Protein AF-A0A254SSH5-F1 (afdb_monomer)

Sequence (217 aa):
MMNRLPKHLYYADGAENQVETLFVMESPHADELQDNVSFPCVGKTGQNMTAKLCPEETQSLGLLIKAGDNEFVKKYALFETFKFPLGLDITDGLSDNELLWKEMKKLDRLHCTDNRFNHYASLSEFFRQNITVFPNTYQSCFERAIQTFINLKEIVVCGFIAQAILMEVFGIPVPEYNIRRTTLFFNKNLDLCFICHPARVRNWPYVARQSQSILLP

Secondary structure (DSSP, 8-state):
---PPPTTEE--TT-TTT--EEEEE--S-TTTTTTS--STT-SHHHHHHHHHH-TT--S-HHHHHHH---TTGGGEEEEE-THHHHT--TTS--HHHHHHHHHHHHHHH-TTSS-HHHHHHHHHHHHHHH-SSHHHHHHHHHHHHHHH-TT--EEEEESHHHHHHHHHHHT---PPTT-EEEEEETTEEEEEEEE--TTT-S---SGGGSTTSSS--

pLDDT: mean 71.56, std 17.32, range [25.06, 94.88]

Radius of gyration: 16.77 Å; Cα contacts (8 Å, |Δi|>4): 326; chains: 1; bounding box: 37×44×49 Å

Solvent-accessible surface area (backbone atoms only — not comparable to full-atom values): 12346 Å² total; per-residue (Å²): 132,85,80,75,72,54,97,44,60,46,55,16,84,90,22,46,73,48,18,30,37,39,35,31,28,52,32,60,49,77,74,32,62,70,69,81,47,97,54,54,35,55,37,67,41,7,33,46,45,18,46,58,78,41,67,90,44,84,59,18,41,33,53,49,22,71,65,42,78,48,78,74,42,26,29,38,33,41,36,45,44,51,40,52,66,68,72,53,65,92,82,62,96,55,75,68,58,52,52,55,48,51,52,52,49,52,67,71,60,68,78,83,74,96,49,71,67,59,52,40,53,52,52,40,49,49,48,68,74,75,33,93,70,39,56,65,58,47,48,56,42,53,52,48,56,60,66,60,25,75,49,49,43,35,36,39,28,26,25,67,63,27,42,27,52,51,24,68,66,67,70,50,78,92,72,62,73,73,42,73,42,81,41,80,53,95,93,37,78,26,37,38,31,34,36,70,33,50,72,75,51,89,76,72,80,68,77,64,60,61,88,64,68,90,66,83,134

Mean predicted aligned error: 9.89 Å

Nearest PDB structures (foldseek):
  6l6s-assembly1_A  TM=5.891E-01  e=4.163E-02  Mycolicibacterium smegmatis MC2 155
  6ajq-assembly1_A  TM=5.629E-01  e=6.000E-02  Mycolicibacterium smegmatis MC2 155
  6ajs-assembly1_A  TM=5.470E-01  e=1.408E-01  Mycolicibacterium smegmatis MC2 155
  8iit-assembly1_A  TM=5.586E-01  e=1.590E-01  Mycolicibacterium smegmatis MC2 155
  8iiq-assembly1_A  TM=5.710E-01  e=2.588E-01  Mycolicibacterium smegmatis MC2 155

Foldseek 3Di:
DPPDAPPQKFAAPPLQAQAAEEEEDQDDDVVNVVPPDPWTQQPLLQQLVCCQQPVVDRGGLRVVRDVNPDSSRSRYMYGHDNCQLQVDPPPDDDDVSVVLVVVLVVLQPPDDDDDLPVSLVVLLVSSVVPGDRHQPVVLVNVLSSVVSHPNYAEYEYEASNSVSSVCSNVVPDDDDAQDWDQDDDPNDGHTYHYHYRSSPDPDDPRNNPPVPPVDDD

Structure (mmCIF, N/CA/C/O backbone):
data_AF-A0A254SSH5-F1
#
_entry.id   AF-A0A254SSH5-F1
#
loop_
_atom_site.group_PDB
_atom_site.id
_atom_site.type_symbol
_atom_site.label_atom_id
_atom_site.label_alt_id
_atom_site.label_comp_id
_atom_site.label_asym_id
_atom_site.label_entity_id
_atom_site.label_seq_id
_atom_site.pdbx_PDB_ins_code
_atom_site.Cartn_x
_atom_site.Cartn_y
_atom_site.Cartn_z
_atom_site.occupancy
_atom_site.B_iso_or_equiv
_atom_site.auth_seq_id
_atom_site.auth_comp_id
_atom_site.auth_asym_id
_atom_site.auth_atom_id
_atom_site.pdbx_PDB_model_num
ATOM 1 N N . MET A 1 1 ? 9.739 24.745 10.261 1.00 33.31 1 MET A N 1
ATOM 2 C CA . MET A 1 1 ? 9.162 24.299 8.974 1.00 33.31 1 MET A CA 1
ATOM 3 C C . MET A 1 1 ? 8.198 23.169 9.283 1.00 33.31 1 MET A C 1
ATOM 5 O O . MET A 1 1 ? 8.627 22.204 9.895 1.00 33.31 1 MET A O 1
ATOM 9 N N . MET A 1 2 ? 6.907 23.307 8.970 1.00 26.64 2 MET A N 1
ATOM 10 C CA . MET A 1 2 ? 5.962 22.197 9.140 1.00 26.64 2 MET A CA 1
ATOM 11 C C . MET A 1 2 ? 6.302 21.125 8.103 1.00 26.64 2 MET A C 1
ATOM 13 O O . MET A 1 2 ? 6.249 21.398 6.903 1.00 26.64 2 MET A O 1
ATOM 17 N N . ASN A 1 3 ? 6.697 19.940 8.568 1.00 35.25 3 ASN A N 1
ATOM 18 C CA . ASN A 1 3 ? 6.876 18.758 7.734 1.00 35.25 3 ASN A CA 1
ATOM 19 C C . ASN A 1 3 ? 5.531 18.436 7.080 1.00 35.25 3 ASN A C 1
ATOM 21 O O . ASN A 1 3 ? 4.678 17.804 7.695 1.00 35.25 3 ASN A O 1
ATOM 25 N N . ARG A 1 4 ? 5.312 18.905 5.847 1.00 40.16 4 ARG A N 1
ATOM 26 C CA . ARG A 1 4 ? 4.179 18.435 5.050 1.00 40.16 4 ARG A CA 1
ATOM 27 C C . ARG A 1 4 ? 4.356 16.930 4.876 1.00 40.16 4 ARG A C 1
ATOM 29 O O . ARG A 1 4 ? 5.405 16.487 4.400 1.00 40.16 4 ARG A O 1
ATOM 36 N N . LEU A 1 5 ? 3.351 16.176 5.311 1.00 51.16 5 LEU A N 1
ATOM 37 C CA . LEU A 1 5 ? 3.284 14.731 5.135 1.00 51.16 5 LEU A CA 1
ATOM 38 C C . LEU A 1 5 ? 3.482 14.382 3.652 1.00 51.16 5 LEU A C 1
ATOM 40 O O . LEU A 1 5 ? 3.143 15.195 2.780 1.00 51.16 5 LEU A O 1
ATOM 44 N N . PRO A 1 6 ? 4.050 13.206 3.336 1.00 58.72 6 PRO A N 1
ATOM 45 C CA . PRO A 1 6 ? 4.175 12.775 1.952 1.00 58.72 6 PRO A CA 1
ATOM 46 C C . PRO A 1 6 ? 2.796 12.817 1.276 1.00 58.72 6 PRO A C 1
ATOM 48 O O . PRO A 1 6 ? 1.854 12.227 1.793 1.00 58.72 6 PRO A O 1
ATOM 51 N N . LYS A 1 7 ? 2.679 13.455 0.101 1.00 67.88 7 LYS A N 1
ATOM 52 C CA . LYS A 1 7 ? 1.432 13.537 -0.701 1.00 67.88 7 LYS A CA 1
ATOM 53 C C . LYS A 1 7 ? 0.817 12.166 -1.070 1.00 67.88 7 LYS A C 1
ATOM 55 O O . LYS A 1 7 ? -0.249 12.116 -1.673 1.00 67.88 7 LYS A O 1
ATOM 60 N N . HIS A 1 8 ? 1.511 11.075 -0.753 1.00 79.12 8 HIS A N 1
ATOM 61 C CA . HIS A 1 8 ? 1.189 9.691 -1.100 1.00 79.12 8 HIS A CA 1
ATOM 62 C C . HIS A 1 8 ? 0.904 8.826 0.130 1.00 79.12 8 HIS A C 1
ATOM 64 O O . HIS A 1 8 ? 0.783 7.611 0.003 1.00 79.12 8 HIS A O 1
ATOM 70 N N . LEU A 1 9 ? 0.861 9.436 1.316 1.00 87.38 9 LEU A N 1
ATOM 71 C CA . LEU A 1 9 ? 0.562 8.768 2.568 1.00 87.38 9 LEU A CA 1
ATOM 72 C C . LEU A 1 9 ? -0.830 9.180 3.041 1.00 87.38 9 LEU A C 1
ATOM 74 O O . LEU A 1 9 ? -1.112 10.366 3.185 1.00 87.38 9 LEU A O 1
ATOM 78 N N . TYR A 1 10 ? -1.674 8.191 3.303 1.00 88.44 10 TYR A N 1
ATOM 79 C CA . TYR A 1 10 ? -3.075 8.374 3.649 1.00 88.44 10 TYR A CA 1
ATOM 80 C C . TYR A 1 10 ? -3.393 7.594 4.922 1.00 88.44 10 TYR A C 1
ATOM 82 O O . TYR A 1 10 ? -3.152 6.390 4.991 1.00 88.44 10 TYR A O 1
ATOM 90 N N . TYR A 1 11 ? -3.923 8.272 5.931 1.00 91.62 11 TYR A N 1
ATOM 91 C CA . TYR A 1 11 ? -4.330 7.695 7.210 1.00 91.62 11 TYR A CA 1
ATOM 92 C C . TYR A 1 11 ? -5.373 8.617 7.858 1.00 91.62 11 TYR A C 1
ATOM 94 O O . TYR A 1 11 ? -5.555 9.746 7.403 1.00 91.62 11 TYR A O 1
ATOM 102 N N . ALA A 1 12 ? -6.087 8.124 8.869 1.00 91.12 12 ALA A N 1
ATOM 103 C CA . ALA A 1 12 ? -7.087 8.917 9.579 1.00 91.12 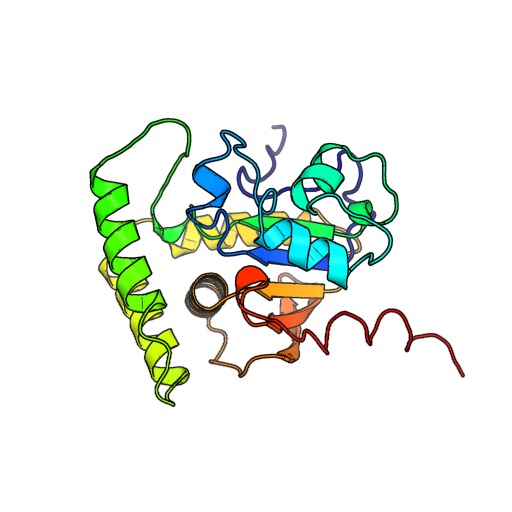12 ALA A CA 1
ATOM 104 C C . ALA A 1 12 ? -6.420 10.052 10.379 1.00 91.12 12 ALA A C 1
ATOM 106 O O . ALA A 1 12 ? -5.412 9.820 11.049 1.00 91.12 12 ALA A O 1
ATOM 107 N N . ASP A 1 13 ? -6.982 11.262 10.342 1.00 85.50 13 ASP A N 1
ATOM 108 C CA . ASP A 1 13 ? -6.417 12.422 11.044 1.00 85.50 13 ASP A CA 1
ATOM 109 C C . ASP A 1 13 ? -6.224 12.136 12.548 1.00 85.50 13 ASP A C 1
ATOM 111 O O . ASP A 1 13 ? -7.125 11.652 13.236 1.00 85.50 13 ASP A O 1
ATOM 115 N N . GLY A 1 14 ? -5.023 12.422 13.068 1.00 86.12 14 GLY A N 1
ATOM 116 C CA . GLY A 1 14 ? -4.660 12.176 14.470 1.00 86.12 14 GLY A CA 1
ATOM 117 C C . GLY A 1 14 ? -4.371 10.709 14.827 1.00 86.12 14 GLY A C 1
ATOM 118 O O . GLY A 1 14 ? -4.210 10.379 16.007 1.00 86.12 14 GLY A O 1
ATOM 119 N N . ALA A 1 15 ? -4.321 9.807 13.841 1.00 90.75 15 ALA A N 1
ATOM 120 C CA . ALA A 1 15 ? -4.059 8.386 14.060 1.00 90.75 15 ALA A CA 1
ATOM 121 C C . ALA A 1 15 ? -2.566 8.006 14.029 1.00 90.75 15 ALA A C 1
ATOM 123 O O . ALA A 1 15 ? -2.252 6.820 14.074 1.00 90.75 15 ALA A O 1
ATOM 124 N N . GLU A 1 16 ? -1.619 8.954 14.001 1.00 92.75 16 GLU A N 1
ATOM 125 C CA . GLU A 1 16 ? -0.176 8.669 13.862 1.00 92.75 16 GLU A CA 1
ATOM 126 C C . GLU A 1 16 ? 0.343 7.666 14.907 1.00 92.75 16 GLU A C 1
ATOM 128 O O . GLU A 1 16 ? 1.186 6.813 14.623 1.00 92.75 16 GLU A O 1
ATOM 133 N N . ASN A 1 17 ? -0.196 7.750 16.123 1.00 92.25 17 ASN A N 1
ATOM 134 C CA . ASN A 1 17 ? 0.167 6.884 17.244 1.00 92.25 17 ASN A CA 1
ATOM 135 C C . ASN A 1 17 ? -0.656 5.589 17.303 1.00 92.25 17 ASN A C 1
ATOM 137 O O . ASN A 1 17 ? -0.456 4.784 18.204 1.00 92.25 17 ASN A O 1
ATOM 141 N N . GLN A 1 18 ? -1.604 5.389 16.396 1.00 94.31 18 GLN A N 1
ATOM 142 C CA . GLN A 1 18 ? -2.511 4.238 16.381 1.00 94.31 18 GLN A CA 1
ATOM 143 C C . GLN A 1 18 ? -2.233 3.304 15.209 1.00 94.31 18 GLN A C 1
ATOM 145 O O . GLN A 1 18 ? -2.546 2.122 15.301 1.00 94.31 18 GLN A O 1
ATOM 150 N N . VAL A 1 19 ? -1.621 3.814 14.137 1.00 94.69 19 VAL A N 1
ATOM 151 C CA . VAL A 1 19 ? -1.263 3.019 12.963 1.00 94.69 19 VAL A CA 1
ATOM 152 C C . VAL A 1 19 ? -0.275 1.915 13.346 1.00 94.69 19 VAL A C 1
ATOM 154 O O . VAL A 1 19 ? 0.834 2.182 13.812 1.00 94.69 19 VAL A O 1
ATOM 157 N N . GLU A 1 20 ? -0.683 0.671 13.098 1.00 94.88 20 GLU A N 1
ATOM 158 C CA . GLU A 1 20 ? 0.104 -0.545 13.329 1.00 94.88 20 GLU A CA 1
ATOM 159 C C . GLU A 1 20 ? 0.552 -1.196 12.017 1.00 94.88 20 GLU A C 1
ATOM 161 O O . GLU A 1 20 ? 1.608 -1.833 11.977 1.00 94.88 20 GLU A O 1
ATOM 166 N N . THR A 1 21 ? -0.210 -1.000 10.937 1.00 93.69 21 THR A N 1
ATOM 167 C CA . THR A 1 21 ? 0.056 -1.607 9.630 1.00 93.69 21 THR A CA 1
ATOM 168 C C . THR A 1 21 ? 0.049 -0.552 8.527 1.00 93.69 21 THR A C 1
ATOM 170 O O . THR A 1 21 ? -0.908 0.210 8.370 1.00 93.69 21 THR A O 1
ATOM 173 N N . LEU A 1 22 ? 1.104 -0.544 7.711 1.00 93.69 22 LEU A N 1
ATOM 174 C CA . LEU A 1 22 ? 1.208 0.273 6.507 1.00 93.69 22 LEU A CA 1
ATOM 175 C C . LEU A 1 22 ? 1.016 -0.593 5.259 1.00 93.69 22 LEU A C 1
ATOM 177 O O . LEU A 1 22 ? 1.851 -1.443 4.954 1.00 93.69 22 LEU A O 1
ATOM 181 N N . PHE A 1 23 ? -0.042 -0.340 4.493 1.00 91.50 23 PHE A N 1
ATOM 182 C CA . PHE A 1 23 ? -0.232 -0.956 3.183 1.00 91.50 23 PHE A CA 1
ATOM 183 C C . PHE A 1 23 ? 0.475 -0.147 2.100 1.00 91.50 23 PHE A C 1
ATOM 185 O O . PHE A 1 23 ? 0.167 1.021 1.886 1.00 91.50 23 PHE A O 1
ATOM 192 N N . VAL A 1 24 ? 1.386 -0.781 1.375 1.00 90.75 24 VAL A N 1
ATOM 193 C CA . VAL A 1 24 ? 2.099 -0.210 0.231 1.00 90.75 24 VAL A CA 1
ATOM 194 C C . VAL A 1 24 ? 1.396 -0.681 -1.035 1.00 90.75 24 VAL A C 1
ATOM 196 O O . VAL A 1 24 ? 1.412 -1.869 -1.350 1.00 90.75 24 VAL A O 1
ATOM 199 N N . MET A 1 25 ? 0.739 0.236 -1.737 1.00 84.81 25 MET A N 1
ATOM 200 C CA . MET A 1 25 ? -0.262 -0.085 -2.754 1.00 84.81 25 MET A CA 1
ATOM 201 C C . MET A 1 25 ? 0.118 0.466 -4.128 1.00 84.81 25 MET A C 1
ATOM 203 O O . MET A 1 25 ? 0.385 1.660 -4.269 1.00 84.81 25 MET A O 1
ATOM 207 N N . GLU A 1 26 ? -0.012 -0.362 -5.166 1.00 75.75 26 GLU A N 1
ATOM 208 C CA . GLU A 1 26 ? -0.101 0.082 -6.568 1.00 75.75 26 GLU A CA 1
ATOM 209 C C . GLU A 1 26 ? -1.501 0.677 -6.869 1.00 75.75 26 GLU A C 1
ATOM 211 O O . GLU A 1 26 ? -2.270 0.177 -7.681 1.00 75.75 26 GLU A O 1
ATOM 216 N N . SER A 1 27 ? -1.876 1.739 -6.154 1.00 63.00 27 SER A N 1
ATOM 217 C CA . SER A 1 27 ? -3.186 2.410 -6.245 1.00 63.00 27 SER A CA 1
ATOM 218 C C . SER A 1 27 ? -3.016 3.841 -6.759 1.00 63.00 27 SER A C 1
ATOM 220 O O . SER A 1 27 ? -1.963 4.397 -6.494 1.00 63.00 27 SER A O 1
ATOM 222 N N . PRO A 1 28 ? -4.019 4.471 -7.398 1.00 55.25 28 PRO A N 1
ATOM 223 C CA . PRO A 1 28 ? -5.305 3.907 -7.802 1.00 55.25 28 PRO A CA 1
ATOM 224 C C . PRO A 1 28 ? -5.167 2.927 -8.967 1.00 55.25 28 PRO A C 1
ATOM 226 O O . PRO A 1 28 ? -4.461 3.166 -9.948 1.00 55.25 28 PRO A O 1
ATOM 229 N N . HIS A 1 29 ? -5.911 1.822 -8.885 1.00 57.69 29 HIS A N 1
ATOM 230 C CA . HIS A 1 29 ? -6.198 1.031 -10.081 1.00 57.69 29 HIS A CA 1
ATOM 231 C C . HIS A 1 29 ? -6.915 1.951 -11.085 1.00 57.69 29 HIS A C 1
ATOM 233 O O . HIS A 1 29 ? -7.680 2.814 -10.667 1.00 57.69 29 HIS A O 1
ATOM 239 N N . ALA A 1 30 ? -6.714 1.801 -12.401 1.00 52.06 30 ALA A N 1
ATOM 240 C CA . ALA A 1 30 ? -7.316 2.752 -13.361 1.00 52.06 30 ALA A CA 1
ATOM 241 C C . ALA A 1 30 ? -8.846 2.872 -13.264 1.00 52.06 30 ALA A C 1
ATOM 243 O O . ALA A 1 30 ? -9.394 3.881 -13.687 1.00 52.06 30 ALA A O 1
ATOM 244 N N . ASP A 1 31 ? -9.516 1.862 -12.716 1.00 51.81 31 ASP A N 1
ATOM 245 C CA . ASP A 1 31 ? -10.962 1.898 -12.493 1.00 51.81 31 ASP A CA 1
ATOM 246 C C . ASP A 1 31 ? -11.317 2.817 -11.305 1.00 51.81 31 ASP A C 1
ATOM 248 O O . ASP A 1 31 ? -12.354 3.457 -11.317 1.00 51.81 31 ASP A O 1
ATOM 252 N N . GLU A 1 32 ? -10.423 2.966 -10.320 1.00 51.62 32 GLU A N 1
ATOM 253 C CA . GLU A 1 32 ? -10.573 3.892 -9.183 1.00 51.62 32 GLU A CA 1
ATOM 254 C C . GLU A 1 32 ? -10.283 5.349 -9.575 1.00 51.62 32 GLU A C 1
ATOM 256 O O . GLU A 1 32 ? -10.706 6.272 -8.888 1.00 51.62 32 GLU A O 1
ATOM 261 N N . LEU A 1 33 ? -9.603 5.566 -10.707 1.00 51.97 33 LEU A N 1
ATOM 262 C CA . LEU A 1 33 ? -9.436 6.894 -11.307 1.00 51.97 33 LEU A CA 1
ATOM 263 C C . LEU A 1 33 ? -10.718 7.399 -11.987 1.00 51.97 33 LEU A C 1
ATOM 265 O O . LEU A 1 33 ? -10.841 8.599 -12.216 1.00 51.97 33 LEU A O 1
ATOM 269 N N . GLN A 1 34 ? -11.657 6.507 -12.325 1.00 50.22 34 GLN A N 1
ATOM 270 C CA . GLN A 1 34 ? -12.904 6.878 -13.005 1.00 50.22 34 GLN A CA 1
ATOM 271 C C . GLN A 1 34 ? -13.937 7.493 -12.050 1.00 50.22 34 GLN A C 1
ATOM 273 O O . GLN A 1 34 ? -14.809 8.233 -12.499 1.00 50.22 34 GLN A O 1
ATOM 278 N N . ASP A 1 35 ? -13.813 7.254 -10.742 1.00 48.88 35 ASP A N 1
ATOM 279 C CA . ASP A 1 35 ? -14.825 7.633 -9.749 1.00 48.88 35 ASP A CA 1
ATOM 280 C C . ASP A 1 35 ? -14.724 9.091 -9.247 1.00 48.88 35 ASP A C 1
ATOM 282 O O . ASP A 1 35 ? -15.378 9.449 -8.274 1.00 48.88 35 ASP A O 1
ATOM 286 N N . ASN A 1 36 ? -13.946 9.982 -9.881 1.00 47.22 36 ASN A N 1
ATOM 287 C CA . ASN A 1 36 ? -13.714 11.372 -9.423 1.00 47.22 36 ASN A CA 1
ATOM 288 C C . ASN A 1 36 ? -13.166 11.502 -7.982 1.00 47.22 36 ASN A C 1
ATOM 290 O O . ASN A 1 36 ? -13.103 12.604 -7.429 1.00 47.22 36 ASN A O 1
ATOM 294 N N . VAL A 1 37 ? -12.733 10.405 -7.356 1.00 50.75 37 VAL A N 1
ATOM 295 C CA . VAL A 1 37 ? -12.182 10.413 -6.001 1.00 50.75 37 VAL A CA 1
ATOM 296 C C . VAL A 1 37 ? -10.662 10.267 -6.075 1.00 50.75 37 VAL A C 1
ATOM 298 O O . VAL A 1 37 ? -10.131 9.198 -6.344 1.00 50.75 37 VAL A O 1
ATOM 301 N N . SER A 1 38 ? -9.944 11.359 -5.792 1.00 63.41 38 SER A N 1
ATOM 302 C CA . SER A 1 38 ? -8.469 11.415 -5.734 1.00 63.41 38 SER A CA 1
ATOM 303 C C . SER A 1 38 ? -7.903 10.789 -4.442 1.00 63.41 38 SER A C 1
ATOM 305 O O . SER A 1 38 ? -7.054 11.368 -3.763 1.00 63.41 38 SER A O 1
ATOM 307 N N . PHE A 1 39 ? -8.426 9.629 -4.035 1.00 71.81 39 PHE A N 1
ATOM 308 C CA . PHE A 1 39 ? -8.023 8.929 -2.813 1.00 71.81 39 PHE A CA 1
ATOM 309 C C . PHE A 1 39 ? -7.858 7.429 -3.108 1.00 71.81 39 PHE A C 1
ATOM 311 O O . PHE A 1 39 ? -8.741 6.849 -3.740 1.00 71.81 39 PHE A O 1
ATOM 318 N N . PRO A 1 40 ? -6.751 6.783 -2.700 1.00 75.56 40 PRO A N 1
ATOM 319 C CA . PRO A 1 40 ? -6.506 5.377 -3.011 1.00 75.56 40 PRO A CA 1
ATOM 320 C C . PRO A 1 40 ? -7.498 4.444 -2.308 1.00 75.56 40 PRO A C 1
ATOM 322 O O . PRO A 1 40 ? -8.018 4.764 -1.239 1.00 75.56 40 PRO A O 1
ATOM 325 N N . CYS A 1 41 ? -7.718 3.254 -2.876 1.00 79.88 41 CYS A N 1
ATOM 326 C CA . CYS A 1 41 ? -8.555 2.215 -2.269 1.00 79.88 41 CYS A CA 1
ATOM 327 C C . CYS A 1 41 ? -10.002 2.667 -1.986 1.00 79.88 41 CYS A C 1
ATOM 329 O O . CYS A 1 41 ? -10.574 2.304 -0.957 1.00 79.88 41 CYS A O 1
ATOM 331 N N . VAL A 1 42 ? -10.605 3.454 -2.877 1.00 80.75 42 VAL A N 1
ATOM 332 C CA . VAL A 1 42 ? -12.029 3.853 -2.790 1.00 80.75 42 VAL A CA 1
ATOM 333 C C . VAL A 1 42 ? -12.951 3.014 -3.674 1.00 80.75 42 VAL A C 1
ATOM 335 O O . VAL A 1 42 ? -14.150 2.945 -3.428 1.00 80.75 42 VAL A O 1
ATOM 338 N N . GLY A 1 43 ? -12.393 2.316 -4.665 1.00 79.56 43 GLY A N 1
ATOM 339 C CA . GLY A 1 43 ? -13.140 1.391 -5.513 1.00 79.56 43 GLY A CA 1
ATOM 340 C C . GLY A 1 43 ? -13.005 -0.065 -5.063 1.00 79.56 43 GLY A C 1
ATOM 341 O O . GLY A 1 43 ? -12.924 -0.390 -3.873 1.00 79.56 43 GLY A O 1
ATOM 342 N N . LYS A 1 44 ? -12.963 -0.974 -6.041 1.00 79.50 44 LYS A N 1
ATOM 343 C CA . LYS A 1 44 ? -12.958 -2.429 -5.818 1.00 79.50 44 LYS A CA 1
ATOM 344 C C . LYS A 1 44 ? -11.791 -2.916 -4.953 1.00 79.50 44 LYS A C 1
ATOM 346 O O . LYS A 1 44 ? -11.955 -3.880 -4.205 1.00 79.50 44 LYS A O 1
ATOM 351 N N . THR A 1 45 ? -10.618 -2.282 -5.037 1.00 81.44 45 THR A N 1
ATOM 352 C CA . THR A 1 45 ? -9.466 -2.643 -4.191 1.00 81.44 45 THR A CA 1
ATOM 353 C C . THR A 1 45 ? -9.809 -2.403 -2.730 1.00 81.44 45 THR A C 1
ATOM 355 O O . THR A 1 45 ? -9.674 -3.310 -1.912 1.00 81.44 45 THR A O 1
ATOM 358 N N . GLY A 1 46 ? -10.340 -1.217 -2.431 1.00 84.38 46 GLY A N 1
ATOM 359 C CA . GLY A 1 46 ? -10.762 -0.820 -1.096 1.00 84.38 46 GLY A CA 1
ATOM 360 C C . GLY A 1 46 ? -11.878 -1.666 -0.520 1.00 84.38 46 GLY A C 1
ATOM 361 O O . GLY A 1 46 ? -11.779 -2.077 0.628 1.00 84.38 46 GLY A O 1
ATOM 362 N N . GLN A 1 47 ? -12.913 -1.961 -1.308 1.00 84.62 47 GLN A N 1
ATOM 363 C CA . GLN A 1 47 ? -14.012 -2.841 -0.887 1.00 84.62 47 GLN A CA 1
ATOM 364 C C . GLN A 1 47 ? -13.500 -4.234 -0.517 1.00 84.62 47 GLN A C 1
ATOM 366 O O . GLN A 1 47 ? -13.843 -4.773 0.531 1.00 84.62 47 GLN A O 1
ATOM 371 N N . ASN A 1 48 ? -12.626 -4.803 -1.353 1.00 82.31 48 ASN A N 1
ATOM 372 C CA . ASN A 1 48 ? -12.035 -6.107 -1.078 1.00 82.31 48 ASN A CA 1
ATOM 373 C C . ASN A 1 48 ? -11.132 -6.080 0.155 1.00 82.31 48 ASN A C 1
ATOM 375 O O . ASN A 1 48 ? -11.094 -7.072 0.875 1.00 82.31 48 ASN A O 1
ATOM 379 N N . MET A 1 49 ? -10.381 -4.996 0.378 1.00 85.00 49 MET A N 1
ATOM 380 C CA . MET A 1 49 ? -9.577 -4.840 1.591 1.00 85.00 49 MET A CA 1
ATOM 381 C C . MET A 1 49 ? -10.472 -4.756 2.826 1.00 85.00 49 MET A C 1
ATOM 383 O O . MET A 1 49 ? -10.263 -5.544 3.745 1.00 85.00 49 MET A O 1
ATOM 387 N N . THR A 1 50 ? -11.492 -3.889 2.830 1.00 86.00 50 THR A N 1
ATOM 388 C CA . THR A 1 50 ? -12.428 -3.770 3.958 1.00 86.00 50 THR A CA 1
ATOM 389 C C . THR A 1 50 ? -13.092 -5.096 4.268 1.00 86.00 50 THR A C 1
ATOM 391 O O . THR A 1 50 ? -12.955 -5.569 5.385 1.00 86.00 50 THR A O 1
ATOM 394 N N . ALA A 1 51 ? -13.703 -5.760 3.282 1.00 83.25 51 ALA A N 1
ATOM 395 C CA . ALA A 1 51 ? -14.425 -7.016 3.499 1.00 83.25 51 ALA A CA 1
ATOM 396 C C . ALA A 1 51 ? -13.558 -8.126 4.127 1.00 83.25 51 ALA A C 1
ATOM 398 O O . ALA A 1 51 ? -14.079 -9.094 4.676 1.00 83.25 51 ALA A O 1
ATOM 399 N N . LYS A 1 52 ? -12.230 -8.015 4.017 1.00 76.75 52 LYS A N 1
ATOM 400 C CA . LYS A 1 52 ? -11.263 -8.973 4.571 1.00 76.75 52 LYS A CA 1
ATOM 401 C C . LYS A 1 52 ? -10.700 -8.543 5.921 1.00 76.75 52 LYS A C 1
ATOM 403 O O . LYS A 1 52 ? -10.336 -9.400 6.717 1.00 76.75 52 LYS A O 1
ATOM 408 N N . LEU A 1 53 ? -10.583 -7.240 6.141 1.00 79.50 53 LEU A N 1
ATOM 409 C CA . LEU A 1 53 ? -10.043 -6.634 7.353 1.00 79.50 53 LEU A CA 1
ATOM 410 C C . LEU A 1 53 ? -11.122 -6.481 8.436 1.00 79.50 53 LEU A C 1
ATOM 412 O O . LEU A 1 53 ? -10.866 -6.766 9.601 1.00 79.50 53 LEU A O 1
ATOM 416 N N . CYS A 1 54 ? -12.319 -6.078 8.026 1.00 82.69 54 CYS A N 1
ATOM 417 C CA . CYS A 1 54 ? -13.478 -5.749 8.846 1.00 82.69 54 CYS A CA 1
ATOM 418 C C . CYS A 1 54 ? -14.742 -6.197 8.085 1.00 82.69 54 CYS A C 1
ATOM 420 O O . CYS A 1 54 ? -15.358 -5.396 7.381 1.00 82.69 54 CYS A O 1
ATOM 422 N N . PRO A 1 55 ? -15.078 -7.503 8.116 1.00 79.56 55 PRO A N 1
ATOM 423 C CA . PRO A 1 55 ? -16.175 -8.080 7.329 1.00 79.56 55 PRO A CA 1
ATOM 424 C C . PRO A 1 55 ? -17.555 -7.456 7.582 1.00 79.56 55 PRO A C 1
ATOM 426 O O . PRO A 1 55 ? -18.453 -7.587 6.753 1.00 79.56 55 PRO A O 1
ATOM 429 N N . GLU A 1 56 ? -17.729 -6.811 8.731 1.00 82.75 56 GLU A N 1
ATOM 430 C CA . GLU A 1 56 ? -18.918 -6.065 9.131 1.00 82.75 56 GLU A CA 1
ATOM 431 C C . GLU A 1 56 ? -19.074 -4.714 8.411 1.00 82.75 56 GLU A C 1
ATOM 433 O O . GLU A 1 56 ? -20.180 -4.175 8.368 1.00 82.75 56 GLU A O 1
ATOM 438 N N . GLU A 1 57 ? -18.006 -4.185 7.809 1.00 87.50 57 GLU A N 1
ATOM 439 C CA . GLU A 1 57 ? -18.010 -2.910 7.095 1.00 87.50 57 GLU A CA 1
ATOM 440 C C . GLU A 1 57 ? -18.196 -3.100 5.586 1.00 87.50 57 GLU A C 1
ATOM 442 O O . GLU A 1 57 ? -17.496 -3.867 4.920 1.00 87.50 57 GLU A O 1
ATOM 447 N N . THR A 1 58 ? -19.127 -2.341 5.008 1.00 86.06 58 THR A N 1
ATOM 448 C CA . THR A 1 58 ? -19.434 -2.408 3.569 1.00 86.06 58 THR A CA 1
ATOM 449 C C . THR A 1 58 ? -18.747 -1.314 2.756 1.00 86.06 58 THR A C 1
ATOM 451 O O . THR A 1 58 ? -18.727 -1.372 1.525 1.00 86.06 58 THR A O 1
ATOM 454 N N . GLN A 1 59 ? -18.218 -0.282 3.416 1.00 89.69 59 GLN A N 1
ATOM 455 C CA . GLN A 1 59 ? -17.550 0.835 2.752 1.00 89.69 59 GLN A CA 1
ATOM 456 C C . GLN A 1 59 ? -16.118 0.469 2.348 1.00 89.69 59 GLN A C 1
ATOM 458 O O . GLN A 1 59 ? -15.432 -0.295 3.017 1.00 89.69 59 GLN A O 1
ATOM 463 N N . SER A 1 60 ? -15.619 1.036 1.251 1.00 88.31 60 SER A N 1
ATOM 464 C CA . SER A 1 60 ? -14.221 0.847 0.847 1.00 88.31 60 SER A CA 1
ATOM 465 C C . SER A 1 60 ? -13.248 1.430 1.880 1.00 88.31 60 SER A C 1
ATOM 467 O O . SER A 1 60 ? -13.506 2.514 2.408 1.00 88.31 60 SER A O 1
ATOM 469 N N . LEU A 1 61 ? -12.100 0.780 2.089 1.00 88.19 61 LEU A N 1
ATOM 470 C CA . LEU A 1 61 ? -11.126 1.161 3.117 1.00 88.19 61 LEU A CA 1
ATOM 471 C C . LEU A 1 61 ? -10.677 2.624 3.004 1.00 88.19 61 LEU A C 1
ATOM 473 O O . LEU A 1 61 ? -10.579 3.310 4.015 1.00 88.19 61 LEU A O 1
ATOM 477 N N . GLY A 1 62 ? -10.457 3.128 1.786 1.00 86.81 62 GLY A N 1
ATOM 478 C CA . GLY A 1 62 ? -10.063 4.518 1.562 1.00 86.81 62 GLY A CA 1
ATOM 479 C C . GLY A 1 62 ? -11.117 5.527 2.029 1.00 86.81 62 GLY A C 1
ATOM 480 O O . GLY A 1 62 ? -10.770 6.551 2.612 1.00 86.81 62 GLY A O 1
ATOM 481 N N . LEU A 1 63 ? -12.407 5.222 1.846 1.00 87.44 63 LEU A N 1
ATOM 482 C CA . LEU A 1 63 ? -13.498 6.069 2.345 1.00 87.44 63 LEU A CA 1
ATOM 483 C C . LEU A 1 63 ? -13.569 6.058 3.872 1.00 87.44 63 LEU A C 1
ATOM 485 O O . LEU A 1 63 ? -13.729 7.118 4.471 1.00 87.44 63 LEU A O 1
ATOM 489 N N . LEU A 1 64 ? -13.394 4.890 4.493 1.00 88.94 64 LEU A N 1
ATOM 490 C CA . LEU A 1 64 ? -13.373 4.776 5.950 1.00 88.94 64 LEU A CA 1
ATOM 491 C C . LEU A 1 64 ? -12.188 5.546 6.554 1.00 88.94 64 LEU A C 1
ATOM 493 O O . LEU A 1 64 ? -12.372 6.307 7.500 1.00 88.94 64 LEU A O 1
ATOM 497 N N . ILE A 1 65 ? -10.986 5.403 5.979 1.00 89.88 65 ILE A N 1
ATOM 498 C CA . ILE A 1 65 ? -9.788 6.149 6.400 1.00 89.88 65 ILE A CA 1
ATOM 499 C C . ILE A 1 65 ? -10.021 7.656 6.279 1.00 89.88 65 ILE A C 1
ATOM 501 O O . ILE A 1 65 ? -9.698 8.400 7.200 1.00 89.88 65 ILE A O 1
ATOM 505 N N . LYS A 1 66 ? -10.604 8.102 5.161 1.00 87.81 66 LYS A N 1
ATOM 506 C CA . LYS A 1 66 ? -10.924 9.514 4.935 1.00 87.81 66 LYS A CA 1
ATOM 507 C C . LYS A 1 66 ? -11.948 10.050 5.938 1.00 87.81 66 LYS A C 1
ATOM 509 O O . LYS A 1 66 ? -11.858 11.214 6.309 1.00 87.81 66 LYS A O 1
ATOM 514 N N . ALA A 1 67 ? -12.926 9.236 6.335 1.00 87.75 67 ALA A N 1
ATOM 515 C CA . ALA A 1 67 ? -13.909 9.622 7.341 1.00 87.75 67 ALA A CA 1
ATOM 516 C C . ALA A 1 67 ? -13.276 9.750 8.735 1.00 87.75 67 ALA A C 1
ATOM 518 O O . ALA A 1 67 ? -13.630 10.653 9.478 1.00 87.75 67 ALA A O 1
ATOM 519 N N . GLY A 1 68 ? -12.330 8.874 9.085 1.00 84.12 68 GLY A N 1
ATOM 520 C CA . GLY A 1 68 ? -11.521 8.980 10.306 1.00 84.12 68 GLY A CA 1
ATOM 521 C C . GLY A 1 68 ? -12.228 8.615 11.619 1.00 84.12 68 GLY A C 1
ATOM 522 O O . GLY A 1 68 ? -11.564 8.469 12.644 1.00 84.12 68 GLY A O 1
ATOM 523 N N . ASP A 1 69 ? -13.543 8.396 11.597 1.00 83.81 69 ASP A N 1
ATOM 524 C CA . ASP A 1 69 ? -14.344 8.140 12.803 1.00 83.81 69 ASP A CA 1
ATOM 525 C C . ASP A 1 69 ? -14.285 6.685 13.300 1.00 83.81 69 ASP A C 1
ATOM 527 O O . ASP A 1 69 ? -14.650 6.398 14.439 1.00 83.81 69 ASP A O 1
ATOM 531 N N . ASN A 1 70 ? -13.823 5.747 12.470 1.00 83.62 70 ASN A N 1
ATOM 532 C CA . ASN A 1 70 ? -13.810 4.327 12.811 1.00 83.62 70 ASN A CA 1
ATOM 533 C C . ASN A 1 70 ? -12.471 3.922 13.481 1.00 83.62 70 ASN A C 1
ATOM 535 O O . ASN A 1 70 ? -11.403 3.974 12.873 1.00 83.62 70 ASN A O 1
ATOM 539 N N . GLU A 1 71 ? -12.526 3.481 14.744 1.00 86.06 71 GLU A N 1
ATOM 540 C CA . GLU A 1 71 ? -11.352 3.048 15.530 1.00 86.06 71 GLU A CA 1
ATOM 541 C C . GLU A 1 71 ? -10.573 1.895 14.882 1.00 86.06 71 GLU A C 1
ATOM 543 O O . GLU A 1 71 ? -9.356 1.792 15.032 1.00 86.06 71 GLU A O 1
ATOM 548 N N . PHE A 1 72 ? -11.253 1.032 14.124 1.00 86.88 72 PHE A N 1
ATOM 549 C CA . PHE A 1 72 ? -10.603 -0.029 13.369 1.00 86.88 72 PHE A CA 1
ATOM 550 C C . PHE A 1 72 ? -9.665 0.549 12.306 1.00 86.88 72 PHE A C 1
ATOM 552 O O . PHE A 1 72 ? -8.506 0.140 12.215 1.00 86.88 72 PHE A O 1
ATOM 559 N N . VAL A 1 73 ? -10.127 1.532 11.524 1.00 86.75 73 VAL A N 1
ATOM 560 C CA . VAL A 1 73 ? -9.335 2.049 10.398 1.00 86.75 73 VAL A CA 1
ATOM 561 C C . VAL A 1 73 ? -8.161 2.922 10.819 1.00 86.75 73 VAL A C 1
ATOM 563 O O . VAL A 1 73 ? -7.194 3.025 10.068 1.00 86.75 73 VAL A O 1
ATOM 566 N N . LYS A 1 74 ? -8.180 3.462 12.044 1.00 91.25 74 LYS A N 1
ATOM 567 C CA . LYS A 1 74 ? -7.051 4.201 12.638 1.00 91.25 74 LYS A CA 1
ATOM 568 C C . LYS A 1 74 ? -5.786 3.353 12.798 1.00 91.25 74 LYS A C 1
ATOM 570 O O . LYS A 1 74 ? -4.696 3.904 12.917 1.00 91.25 74 LYS A O 1
ATOM 575 N N . LYS A 1 75 ? -5.906 2.022 12.752 1.00 93.19 75 LYS A N 1
ATOM 576 C CA . LYS A 1 75 ? -4.765 1.095 12.788 1.00 93.19 75 LYS A CA 1
ATOM 577 C C . LYS A 1 75 ? -4.042 0.951 11.451 1.00 93.19 75 LYS A C 1
ATOM 579 O O . LYS A 1 75 ? -2.968 0.347 11.413 1.00 93.19 75 LYS A O 1
ATOM 584 N N . TYR A 1 76 ? -4.596 1.494 10.368 1.00 92.50 76 TYR A N 1
ATOM 585 C CA . TYR A 1 76 ? -4.086 1.289 9.018 1.00 92.50 76 TYR A CA 1
ATOM 586 C C . TYR A 1 76 ? -3.713 2.607 8.346 1.00 92.50 76 TYR A C 1
ATOM 588 O O . TYR A 1 76 ? -4.415 3.611 8.451 1.00 92.50 76 TYR A O 1
ATOM 596 N N . ALA A 1 77 ? -2.624 2.567 7.585 1.00 92.56 77 ALA A N 1
ATOM 597 C CA . ALA A 1 77 ? -2.246 3.617 6.651 1.00 92.56 77 ALA A CA 1
ATOM 598 C C . ALA A 1 77 ? -2.056 3.034 5.246 1.00 92.56 77 ALA A C 1
ATOM 600 O O . ALA A 1 77 ? -1.718 1.859 5.088 1.00 92.56 77 ALA A O 1
ATOM 601 N N . LEU A 1 78 ? -2.252 3.861 4.223 1.00 90.56 78 LEU A N 1
ATOM 602 C CA . LEU A 1 78 ? -2.002 3.532 2.823 1.00 90.56 78 LEU A CA 1
ATOM 603 C C . LEU A 1 78 ? -0.854 4.400 2.304 1.00 90.56 78 LEU A C 1
ATOM 605 O O . LEU A 1 78 ? -0.899 5.623 2.410 1.00 90.56 78 LEU A O 1
ATOM 609 N N . PHE A 1 79 ? 0.152 3.774 1.706 1.00 89.94 79 PHE A N 1
ATOM 610 C CA . PHE A 1 79 ? 1.214 4.435 0.962 1.00 89.94 79 PHE A CA 1
ATOM 611 C C . PHE A 1 79 ? 1.102 4.068 -0.516 1.00 89.94 79 PHE A C 1
ATOM 613 O O . PHE A 1 79 ? 1.268 2.913 -0.907 1.00 89.94 79 PHE A O 1
ATOM 620 N N . GLU A 1 80 ? 0.786 5.058 -1.338 1.00 83.62 80 GLU A N 1
ATOM 621 C CA . GLU A 1 80 ? 0.567 4.907 -2.771 1.00 83.62 80 GLU A CA 1
ATOM 622 C C . GLU A 1 80 ? 1.895 4.925 -3.536 1.00 83.62 80 GLU A C 1
ATOM 624 O O . GLU A 1 80 ? 2.606 5.928 -3.543 1.00 83.62 80 GLU A O 1
ATOM 629 N N . THR A 1 81 ? 2.214 3.837 -4.238 1.00 79.88 81 THR A N 1
ATOM 630 C CA . THR A 1 81 ? 3.454 3.730 -5.017 1.00 79.88 81 THR A CA 1
ATOM 631 C C . THR A 1 81 ? 3.297 4.166 -6.466 1.00 79.88 81 THR A C 1
ATOM 633 O O . THR A 1 81 ? 4.293 4.516 -7.085 1.00 79.88 81 THR A O 1
ATOM 636 N N . PHE A 1 82 ? 2.081 4.182 -7.019 1.00 69.69 82 PHE A N 1
ATOM 637 C CA . PHE A 1 82 ? 1.829 4.378 -8.454 1.00 69.69 82 PHE A CA 1
ATOM 638 C C . PHE A 1 82 ? 2.396 5.688 -9.028 1.00 69.69 82 PHE A C 1
ATOM 640 O O . PHE A 1 82 ? 2.913 5.716 -10.143 1.00 69.69 82 PHE A O 1
ATOM 647 N N . LYS A 1 83 ? 2.318 6.778 -8.261 1.00 64.69 83 LYS A N 1
ATOM 648 C CA . LYS A 1 83 ? 2.724 8.119 -8.711 1.00 64.69 83 LYS A CA 1
ATOM 649 C C . LYS A 1 83 ? 4.239 8.303 -8.792 1.00 64.69 83 LYS A C 1
ATOM 651 O O . LYS A 1 83 ? 4.704 9.163 -9.534 1.00 64.69 83 LYS A O 1
ATOM 656 N N . PHE A 1 84 ? 5.008 7.503 -8.054 1.00 67.00 84 PHE A N 1
ATOM 657 C CA . PHE A 1 84 ? 6.460 7.662 -7.969 1.00 67.00 84 PHE A CA 1
ATOM 658 C C . PHE A 1 84 ? 7.193 7.237 -9.245 1.00 67.00 84 PHE A C 1
ATOM 660 O O . PHE A 1 84 ? 8.019 8.020 -9.712 1.00 67.00 84 PHE A O 1
ATOM 667 N N . PRO A 1 85 ? 6.900 6.064 -9.847 1.00 59.88 85 PRO A N 1
ATOM 668 C CA . PRO A 1 85 ? 7.528 5.662 -11.093 1.00 59.88 85 PRO A CA 1
ATOM 669 C C . PRO A 1 85 ? 7.262 6.626 -12.243 1.00 59.88 85 PRO A C 1
ATOM 671 O O . PRO A 1 85 ? 8.073 6.784 -13.133 1.00 59.88 85 PRO A O 1
ATOM 674 N N . LEU A 1 86 ? 6.112 7.278 -12.257 1.00 57.84 86 LEU A N 1
ATOM 675 C CA . LEU A 1 86 ? 5.692 8.049 -13.420 1.00 57.84 86 LEU A CA 1
ATOM 676 C C . LEU A 1 86 ? 5.811 9.565 -13.201 1.00 57.84 86 LEU A C 1
ATOM 678 O O . LEU A 1 86 ? 5.448 10.336 -14.081 1.00 57.84 86 LEU A O 1
ATOM 682 N N . GLY A 1 87 ? 6.301 10.008 -12.035 1.00 57.41 87 GLY A N 1
ATOM 683 C CA . GLY A 1 87 ? 6.385 11.433 -11.695 1.00 57.41 87 GLY A CA 1
ATOM 684 C C . GLY A 1 87 ? 5.028 12.150 -11.743 1.00 57.41 87 GLY A C 1
ATOM 685 O O . GLY A 1 87 ? 4.978 13.343 -12.034 1.00 57.41 87 GLY A O 1
ATOM 686 N N . LEU A 1 88 ? 3.925 11.427 -11.508 1.00 54.06 88 LEU A N 1
ATOM 687 C CA . LEU A 1 88 ? 2.567 11.947 -11.689 1.00 54.06 88 LEU A CA 1
ATOM 688 C C . LEU A 1 88 ? 2.135 12.771 -10.477 1.00 54.06 88 LEU A C 1
ATOM 690 O O . LEU A 1 88 ? 1.807 12.215 -9.427 1.00 54.06 88 LEU A O 1
ATOM 694 N N . ASP A 1 89 ? 2.031 14.088 -10.643 1.00 52.62 89 ASP A N 1
ATOM 695 C CA . ASP A 1 89 ? 1.113 14.897 -9.839 1.00 52.62 89 ASP A CA 1
ATOM 696 C C . ASP A 1 89 ? -0.287 14.761 -10.485 1.00 52.62 89 ASP A C 1
ATOM 698 O O . ASP A 1 89 ? -0.517 15.226 -11.597 1.00 52.62 89 ASP A O 1
ATOM 702 N N . ILE A 1 90 ? -1.236 14.086 -9.814 1.00 44.94 90 ILE A N 1
ATOM 703 C CA . ILE A 1 90 ? -2.618 13.817 -10.304 1.00 44.94 90 ILE A CA 1
ATOM 704 C C . ILE A 1 90 ? -3.488 15.100 -10.365 1.00 44.94 90 ILE A C 1
ATOM 706 O O . ILE A 1 90 ? -4.710 15.051 -10.293 1.00 44.94 90 ILE A O 1
ATOM 710 N N . THR A 1 91 ? -2.894 16.285 -10.488 1.00 41.16 91 THR A N 1
ATOM 711 C CA . THR A 1 91 ? -3.665 17.524 -10.672 1.00 41.16 91 THR A CA 1
ATOM 712 C C . THR A 1 91 ? -3.925 17.865 -12.130 1.00 41.16 91 THR A C 1
ATOM 714 O O . THR A 1 91 ? -4.941 18.494 -12.391 1.00 41.16 91 THR A O 1
ATOM 717 N N . ASP A 1 92 ? -3.112 17.396 -13.080 1.00 37.81 92 ASP A N 1
ATOM 718 C CA . ASP A 1 92 ? -3.256 17.801 -14.479 1.00 37.81 92 ASP A CA 1
ATOM 719 C C . ASP A 1 92 ? -3.129 16.600 -15.420 1.00 37.81 92 ASP A C 1
ATOM 721 O O . ASP A 1 92 ? -2.108 15.912 -15.464 1.00 37.81 92 ASP A O 1
ATOM 725 N N . GLY A 1 93 ? -4.206 16.318 -16.158 1.00 46.91 93 GLY A N 1
ATOM 726 C CA . GLY A 1 93 ? -4.244 15.259 -17.162 1.00 46.91 93 GLY A CA 1
ATOM 727 C C . GLY A 1 93 ? -3.102 15.409 -18.170 1.00 46.91 93 GLY A C 1
ATOM 728 O O . GLY A 1 93 ? -2.963 16.455 -18.798 1.00 46.91 93 GLY A O 1
ATOM 729 N N . LEU A 1 94 ? -2.287 14.365 -18.336 1.00 46.41 94 LEU A N 1
ATOM 730 C CA . LEU A 1 94 ? -1.153 14.364 -19.264 1.00 46.41 94 LEU A CA 1
ATOM 731 C C . LEU A 1 94 ? -1.149 13.095 -20.125 1.00 46.41 94 LEU A C 1
ATOM 733 O O . LEU A 1 94 ? -1.161 11.976 -19.613 1.00 46.41 94 LEU A O 1
ATOM 737 N N . SER A 1 95 ? -1.115 13.292 -21.444 1.00 50.84 95 SER A N 1
ATOM 738 C CA . SER A 1 95 ? -1.230 12.256 -22.481 1.00 50.84 95 SER A CA 1
ATOM 739 C C . SER A 1 95 ? -0.047 11.282 -22.530 1.00 50.84 95 SER A C 1
ATOM 741 O O . SER A 1 95 ? -0.231 10.097 -22.800 1.00 50.84 95 SER A O 1
ATOM 743 N N . ASP A 1 96 ? 1.165 11.752 -22.236 1.00 48.88 96 ASP A N 1
ATOM 744 C CA . ASP A 1 96 ? 2.398 10.950 -22.337 1.00 48.88 96 ASP A CA 1
ATOM 745 C C . ASP A 1 96 ? 2.529 9.954 -21.177 1.00 48.88 96 ASP A C 1
ATOM 747 O O . ASP A 1 96 ? 2.948 8.805 -21.341 1.00 48.88 96 ASP A O 1
ATOM 751 N N . ASN A 1 97 ? 2.032 10.359 -20.013 1.00 56.50 97 ASN A N 1
ATOM 752 C CA . ASN A 1 97 ? 1.895 9.518 -18.833 1.00 56.50 97 ASN A CA 1
ATOM 753 C C . ASN A 1 97 ? 0.888 8.382 -19.043 1.00 56.50 97 ASN A C 1
ATOM 755 O O . ASN A 1 97 ? 1.039 7.301 -18.474 1.00 56.50 97 ASN A O 1
ATOM 759 N N . GLU A 1 98 ? -0.111 8.590 -19.902 1.00 57.06 98 GLU A N 1
ATOM 760 C CA . GLU A 1 98 ? -1.057 7.550 -20.294 1.00 57.06 98 GLU A CA 1
ATOM 761 C C . GLU A 1 98 ? -0.384 6.459 -21.146 1.00 57.06 98 GLU A C 1
ATOM 763 O O . GLU A 1 98 ? -0.755 5.288 -21.051 1.00 57.06 98 GLU A O 1
ATOM 768 N N . LEU A 1 99 ? 0.617 6.817 -21.958 1.00 57.38 99 LEU A N 1
ATOM 769 C CA . LEU A 1 99 ? 1.376 5.887 -22.800 1.00 57.38 99 LEU A CA 1
ATOM 770 C C . LEU A 1 99 ? 2.293 4.996 -21.953 1.00 57.38 99 LEU A C 1
ATOM 772 O O . LEU A 1 99 ? 2.202 3.771 -22.048 1.00 57.38 99 LEU A O 1
ATOM 776 N N . LEU A 1 100 ? 3.071 5.596 -21.048 1.00 60.41 100 LEU A N 1
ATOM 777 C CA . LEU A 1 100 ? 3.911 4.865 -20.090 1.00 60.41 100 LEU A CA 1
ATOM 778 C C . LEU A 1 100 ? 3.070 4.000 -19.139 1.00 60.41 100 LEU A C 1
ATOM 780 O O . LEU A 1 100 ? 3.409 2.848 -18.864 1.00 60.41 100 LEU A O 1
ATOM 784 N N . TRP A 1 101 ? 1.915 4.504 -18.696 1.00 62.91 101 TRP A N 1
ATOM 785 C CA . TRP A 1 101 ? 0.942 3.719 -17.936 1.00 62.91 101 TRP A CA 1
ATOM 786 C C . TRP A 1 101 ? 0.404 2.530 -18.731 1.00 62.91 101 TRP A C 1
ATOM 788 O O . TRP A 1 101 ? 0.312 1.426 -18.195 1.00 62.91 101 TRP A O 1
ATOM 798 N N . LYS A 1 102 ? 0.065 2.719 -20.014 1.00 65.25 102 LYS A N 1
ATOM 799 C CA . LYS A 1 102 ? -0.380 1.636 -20.905 1.00 65.25 102 LYS A CA 1
ATOM 800 C C . LYS A 1 102 ? 0.709 0.581 -21.092 1.00 65.25 102 LYS A C 1
ATOM 802 O O . LYS A 1 102 ? 0.377 -0.602 -21.134 1.00 65.25 102 LYS A O 1
ATOM 807 N N . GLU A 1 103 ? 1.976 0.970 -21.189 1.00 65.62 103 GLU A N 1
ATOM 808 C CA . GLU A 1 103 ? 3.108 0.041 -21.293 1.00 65.62 103 GLU A CA 1
ATOM 809 C C . GLU A 1 103 ? 3.342 -0.736 -19.999 1.00 65.62 103 GLU A C 1
ATOM 811 O O . GLU A 1 103 ? 3.370 -1.968 -20.031 1.00 65.62 103 GLU A O 1
ATOM 816 N N . MET A 1 104 ? 3.363 -0.057 -18.849 1.00 67.38 104 MET A N 1
ATOM 817 C CA . MET A 1 104 ? 3.437 -0.729 -17.550 1.00 67.38 104 MET A CA 1
ATOM 818 C C . MET A 1 104 ? 2.250 -1.682 -17.349 1.00 67.38 104 MET A C 1
ATOM 820 O O . MET A 1 104 ? 2.428 -2.818 -16.915 1.00 67.38 104 MET A O 1
ATOM 824 N N . LYS A 1 105 ? 1.035 -1.281 -17.746 1.00 63.94 105 LYS A N 1
ATOM 825 C CA . LYS A 1 105 ? -0.145 -2.155 -17.705 1.00 63.94 105 LYS A CA 1
ATOM 826 C C . LYS A 1 105 ? -0.049 -3.361 -18.629 1.00 63.94 105 LYS A C 1
ATOM 828 O O . LYS A 1 105 ? -0.644 -4.391 -18.321 1.00 63.94 105 LYS A O 1
ATOM 833 N N . LYS A 1 106 ? 0.637 -3.261 -19.770 1.00 64.94 106 LYS A N 1
ATOM 834 C CA . LYS A 1 106 ? 0.895 -4.427 -20.630 1.00 64.94 106 LYS A CA 1
ATOM 835 C C . LYS A 1 106 ? 1.819 -5.410 -19.920 1.00 64.94 106 LYS A C 1
ATOM 837 O O . LYS A 1 106 ? 1.521 -6.599 -19.936 1.00 64.94 106 LYS A O 1
ATOM 842 N N . LEU A 1 107 ? 2.866 -4.918 -19.256 1.00 63.09 107 LEU A N 1
ATOM 843 C CA . LEU A 1 107 ? 3.773 -5.747 -18.456 1.00 63.09 107 LEU A CA 1
ATOM 844 C C . LEU A 1 107 ? 3.028 -6.435 -17.306 1.00 63.09 107 LEU A C 1
ATOM 846 O O . LEU A 1 107 ? 3.144 -7.646 -17.141 1.00 63.09 107 LEU A O 1
ATOM 850 N N . ASP A 1 108 ? 2.174 -5.689 -16.604 1.00 60.28 108 ASP A N 1
ATOM 851 C CA . ASP A 1 108 ? 1.307 -6.163 -15.520 1.00 60.28 108 ASP A CA 1
ATOM 852 C C . ASP A 1 108 ? 0.197 -7.137 -15.993 1.00 60.28 108 ASP A C 1
ATOM 854 O O . ASP A 1 108 ? -0.263 -7.990 -15.244 1.00 60.28 108 ASP A O 1
ATOM 858 N N . ARG A 1 109 ? -0.233 -7.087 -17.263 1.00 54.72 109 ARG A N 1
ATOM 859 C CA . ARG A 1 109 ? -1.247 -8.007 -17.826 1.00 54.72 109 ARG A CA 1
ATOM 860 C C . ARG A 1 109 ? -0.694 -9.340 -18.328 1.00 54.72 109 ARG A C 1
ATOM 862 O O . ARG A 1 109 ? -1.492 -10.234 -18.595 1.00 54.72 109 ARG A O 1
ATOM 869 N N . LEU A 1 110 ? 0.624 -9.521 -18.433 1.00 50.69 110 LEU A N 1
ATOM 870 C CA . LEU A 1 110 ? 1.250 -10.764 -18.925 1.00 50.69 110 LEU A CA 1
ATOM 871 C C . LEU A 1 110 ? 1.167 -11.951 -17.934 1.00 50.69 110 LEU A C 1
ATOM 873 O O . LEU A 1 110 ? 1.912 -12.926 -18.038 1.00 50.69 110 LEU A O 1
ATOM 877 N N . HIS A 1 111 ? 0.236 -11.922 -16.981 1.00 52.06 111 HIS A N 1
ATOM 878 C CA . HIS A 1 111 ? 0.006 -13.012 -16.042 1.00 52.06 111 HIS A CA 1
ATOM 879 C C . HIS A 1 111 ? -0.861 -14.119 -16.640 1.00 52.06 111 HIS A C 1
ATOM 881 O O . HIS A 1 111 ? -2.076 -13.974 -16.730 1.00 52.06 111 HIS A O 1
ATOM 887 N N . CYS A 1 112 ? -0.226 -15.253 -16.944 1.00 42.41 112 CYS A N 1
ATOM 888 C CA . CYS A 1 112 ? -0.781 -16.583 -16.648 1.00 42.41 112 CYS A CA 1
ATOM 889 C C . CYS A 1 112 ? 0.227 -17.743 -16.787 1.00 42.41 112 CYS A C 1
ATOM 891 O O . CYS A 1 112 ? -0.164 -18.884 -16.570 1.00 42.41 112 CYS A O 1
ATOM 893 N N . THR A 1 113 ? 1.505 -17.500 -17.109 1.00 41.88 113 THR A N 1
ATOM 894 C CA . THR A 1 113 ? 2.486 -18.581 -17.332 1.00 41.88 113 THR A CA 1
ATOM 895 C C . THR A 1 113 ? 3.697 -18.470 -16.393 1.00 41.88 113 THR A C 1
ATOM 897 O O . THR A 1 113 ? 4.651 -17.746 -16.662 1.00 41.88 113 THR A O 1
ATOM 900 N N . ASP A 1 114 ? 3.608 -19.162 -15.256 1.00 48.22 114 ASP A N 1
ATOM 901 C CA . ASP A 1 114 ? 4.654 -19.830 -14.455 1.00 48.22 114 ASP A CA 1
ATOM 902 C C . ASP A 1 114 ? 6.006 -19.188 -14.077 1.00 48.22 114 ASP A C 1
ATOM 904 O O . ASP A 1 114 ? 6.739 -19.813 -13.313 1.00 48.22 114 ASP A O 1
ATOM 908 N N . ASN A 1 115 ? 6.362 -17.954 -14.458 1.00 57.22 115 ASN A N 1
ATOM 909 C CA . ASN A 1 115 ? 7.646 -17.374 -14.024 1.00 57.22 115 ASN A CA 1
ATOM 910 C C . ASN A 1 115 ? 7.529 -15.991 -13.360 1.00 57.22 115 ASN A C 1
ATOM 912 O O . ASN A 1 115 ? 7.743 -14.945 -13.972 1.00 57.22 115 ASN A O 1
ATOM 916 N N . ARG A 1 116 ? 7.215 -16.002 -12.055 1.00 63.25 116 ARG A N 1
ATOM 917 C CA . ARG A 1 116 ? 7.101 -14.809 -11.187 1.00 63.25 116 ARG A CA 1
ATOM 918 C C . ARG A 1 116 ? 8.394 -13.984 -11.134 1.00 63.25 116 ARG A C 1
ATOM 920 O O . ARG A 1 116 ? 8.330 -12.759 -11.078 1.00 63.25 116 ARG A O 1
ATOM 927 N N . PHE A 1 117 ? 9.549 -14.646 -11.192 1.00 60.19 117 PHE A N 1
ATOM 928 C CA . PHE A 1 117 ? 10.859 -13.993 -11.188 1.00 60.19 117 PHE A CA 1
ATOM 929 C C . PHE A 1 117 ? 11.065 -13.143 -12.450 1.00 60.19 117 PHE A C 1
ATOM 931 O O . PHE A 1 117 ? 11.503 -11.997 -12.361 1.00 60.19 117 PHE A O 1
ATOM 938 N N . ASN A 1 118 ? 10.646 -13.652 -13.613 1.00 65.81 118 ASN A N 1
ATOM 939 C CA . ASN A 1 118 ? 10.716 -12.911 -14.876 1.00 65.81 118 ASN A CA 1
ATOM 940 C C . ASN A 1 118 ? 9.807 -11.675 -14.886 1.00 65.81 118 ASN A C 1
ATOM 942 O O . ASN A 1 118 ? 10.141 -10.672 -15.514 1.00 65.81 118 ASN A O 1
ATOM 946 N N . HIS A 1 119 ? 8.670 -11.729 -14.190 1.00 69.94 119 HIS A N 1
ATOM 947 C CA . HIS A 1 119 ? 7.737 -10.607 -14.119 1.00 69.94 119 HIS A CA 1
ATOM 948 C C . HIS A 1 119 ? 8.303 -9.443 -13.297 1.00 69.94 119 HIS A C 1
ATOM 950 O O . HIS A 1 119 ? 8.300 -8.305 -13.762 1.00 69.94 119 HIS A O 1
ATOM 956 N N . TYR A 1 120 ? 8.873 -9.742 -12.125 1.00 71.38 120 TYR A N 1
ATOM 957 C CA . TYR A 1 120 ? 9.643 -8.763 -11.356 1.00 71.38 120 TYR A CA 1
ATOM 958 C C . TYR A 1 120 ? 10.781 -8.179 -12.194 1.00 71.38 120 TYR A C 1
ATOM 960 O O . TYR A 1 120 ? 10.876 -6.965 -12.322 1.00 71.38 120 TYR A O 1
ATOM 968 N N . ALA A 1 121 ? 11.605 -9.036 -12.807 1.00 70.94 121 ALA A N 1
ATOM 969 C CA . ALA A 1 121 ? 12.754 -8.587 -13.586 1.00 70.94 121 ALA A CA 1
ATOM 970 C C . ALA A 1 121 ? 12.339 -7.634 -14.718 1.00 70.94 121 ALA A C 1
ATOM 972 O O . ALA A 1 121 ? 13.011 -6.636 -14.952 1.00 70.94 121 ALA A O 1
ATOM 973 N N . SER A 1 122 ? 11.200 -7.903 -15.364 1.00 72.56 122 SER A N 1
ATOM 974 C CA . SER A 1 122 ? 10.656 -7.058 -16.432 1.00 72.56 122 SER A CA 1
ATOM 975 C C . SER A 1 122 ? 10.168 -5.700 -15.917 1.00 72.56 122 SER A C 1
ATOM 977 O O . SER A 1 122 ? 10.427 -4.683 -16.554 1.00 72.56 122 SER A O 1
ATOM 979 N N . LEU A 1 123 ? 9.485 -5.663 -14.766 1.00 76.50 123 LEU A N 1
ATOM 980 C CA . LEU A 1 123 ? 9.040 -4.410 -14.142 1.00 76.50 123 LEU A CA 1
ATOM 981 C C . LEU A 1 123 ? 10.220 -3.587 -13.620 1.00 76.50 123 LEU A C 1
ATOM 983 O O . LEU A 1 123 ? 10.281 -2.387 -13.870 1.00 76.50 123 LEU A O 1
ATOM 987 N N . SER A 1 124 ? 11.179 -4.222 -12.945 1.00 75.12 124 SER A N 1
ATOM 988 C CA . SER A 1 124 ? 12.398 -3.560 -12.474 1.00 75.12 124 SER A CA 1
ATOM 989 C C . SER A 1 124 ? 13.207 -2.985 -13.629 1.00 75.12 124 SER A C 1
ATOM 991 O O . SER A 1 124 ? 13.634 -1.838 -13.553 1.00 75.12 124 SER A O 1
ATOM 993 N N . GLU A 1 125 ? 13.380 -3.735 -14.720 1.00 75.44 125 GLU A N 1
ATOM 994 C CA . GLU A 1 125 ? 14.088 -3.236 -15.899 1.00 75.44 125 GLU A CA 1
ATOM 995 C C . GLU A 1 125 ? 13.345 -2.069 -16.556 1.00 75.44 125 GLU A C 1
ATOM 997 O O . GLU A 1 125 ? 13.957 -1.044 -16.852 1.00 75.44 125 GLU A O 1
ATOM 1002 N N . PHE A 1 126 ? 12.018 -2.167 -16.697 1.00 75.31 126 PHE A N 1
ATOM 1003 C CA . PHE A 1 126 ? 11.198 -1.050 -17.164 1.00 75.31 126 PHE A CA 1
ATOM 1004 C C . PHE A 1 126 ? 11.406 0.196 -16.292 1.00 75.31 126 PHE A C 1
ATOM 1006 O O . PHE A 1 126 ? 11.608 1.285 -16.834 1.00 75.31 126 PHE A O 1
ATOM 1013 N N . PHE A 1 127 ? 11.419 0.045 -14.963 1.00 73.88 127 PHE A N 1
ATOM 1014 C CA . PHE A 1 127 ? 11.609 1.168 -14.048 1.00 73.88 127 PHE A CA 1
ATOM 1015 C C . PHE A 1 127 ? 13.006 1.784 -14.120 1.00 73.88 127 PHE A C 1
ATOM 1017 O O . PHE A 1 127 ? 13.120 3.008 -14.092 1.00 73.88 127 PHE A O 1
ATOM 1024 N N . ARG A 1 128 ? 14.057 0.973 -14.280 1.00 72.50 128 ARG A N 1
ATOM 1025 C CA . ARG A 1 128 ? 15.423 1.479 -14.492 1.00 72.50 128 ARG A CA 1
ATOM 1026 C C . ARG A 1 128 ? 15.560 2.262 -15.792 1.00 72.50 128 ARG A C 1
ATOM 1028 O O . ARG A 1 128 ? 16.271 3.261 -15.826 1.00 72.50 128 ARG A O 1
ATOM 1035 N N . GLN A 1 129 ? 14.918 1.792 -16.860 1.00 71.56 129 GLN A N 1
ATOM 1036 C CA . GLN A 1 129 ? 15.093 2.348 -18.202 1.00 71.56 129 GLN A CA 1
ATOM 1037 C C . GLN A 1 129 ? 14.246 3.598 -18.464 1.00 71.56 129 GLN A C 1
ATOM 1039 O O . GLN A 1 129 ? 14.665 4.460 -19.231 1.00 71.56 129 GLN A O 1
ATOM 1044 N N . ASN A 1 130 ? 13.061 3.700 -17.854 1.00 61.22 130 ASN A N 1
ATOM 1045 C CA . ASN A 1 130 ? 12.053 4.684 -18.265 1.00 61.22 130 ASN A CA 1
ATOM 1046 C C . ASN A 1 130 ? 11.780 5.774 -17.223 1.00 61.22 130 ASN A C 1
ATOM 1048 O O . ASN A 1 130 ? 10.928 6.629 -17.456 1.00 61.22 130 ASN A O 1
ATOM 1052 N N . ILE A 1 131 ? 12.476 5.766 -16.078 1.00 61.25 131 ILE A N 1
ATOM 1053 C CA . ILE A 1 131 ? 12.160 6.674 -14.971 1.00 61.25 131 ILE A CA 1
ATOM 1054 C C . ILE A 1 131 ? 13.410 7.339 -14.411 1.00 61.25 131 ILE A C 1
ATOM 1056 O O . ILE A 1 131 ? 14.272 6.715 -13.801 1.00 61.25 131 ILE A O 1
ATOM 1060 N N . THR A 1 132 ? 13.461 8.658 -14.553 1.00 54.12 132 THR A N 1
ATOM 1061 C CA . THR A 1 132 ? 14.627 9.495 -14.246 1.00 54.12 132 THR A CA 1
ATOM 1062 C C . THR A 1 132 ? 14.694 10.015 -12.803 1.00 54.12 132 THR A C 1
ATOM 1064 O O . THR A 1 132 ? 15.762 10.442 -12.376 1.00 54.12 132 THR A O 1
ATOM 1067 N N . VAL A 1 133 ? 13.601 9.979 -12.025 1.00 56.91 133 VAL A N 1
ATOM 1068 C CA . VAL A 1 133 ? 13.498 10.630 -10.686 1.00 56.91 133 VAL A CA 1
ATOM 1069 C C . VAL A 1 133 ? 13.339 9.614 -9.534 1.00 56.91 133 VAL A C 1
ATOM 1071 O O . VAL A 1 133 ? 13.129 9.964 -8.375 1.00 56.91 133 VAL A O 1
ATOM 1074 N N . PHE A 1 134 ? 13.436 8.322 -9.839 1.00 66.50 134 PHE A N 1
ATOM 1075 C CA . PHE A 1 134 ? 12.756 7.290 -9.062 1.00 66.50 134 PHE A CA 1
ATOM 1076 C C . PHE A 1 134 ? 13.294 6.993 -7.644 1.00 66.50 134 PHE A C 1
ATOM 1078 O O . PHE A 1 134 ? 12.502 7.050 -6.697 1.00 66.50 134 PHE A O 1
ATOM 1085 N N . PRO A 1 135 ? 14.590 6.682 -7.427 1.00 63.41 135 PRO A N 1
ATOM 1086 C CA . PRO A 1 135 ? 14.975 5.969 -6.207 1.00 63.41 135 PRO A CA 1
ATOM 1087 C C . PRO A 1 135 ? 14.956 6.867 -4.970 1.00 63.41 135 PRO A C 1
ATOM 1089 O O . PRO A 1 135 ? 14.348 6.529 -3.958 1.00 63.41 135 PRO A O 1
ATOM 1092 N N . ASN A 1 136 ? 15.557 8.056 -5.073 1.00 70.56 136 ASN A N 1
ATOM 1093 C CA . ASN A 1 136 ? 15.774 8.935 -3.923 1.00 70.56 136 ASN A CA 1
ATOM 1094 C C . ASN A 1 136 ? 14.462 9.536 -3.403 1.00 70.56 136 ASN A C 1
ATOM 1096 O O . ASN A 1 136 ? 14.229 9.579 -2.198 1.00 70.56 136 ASN A O 1
ATOM 1100 N N . THR A 1 137 ? 13.573 9.975 -4.300 1.00 77.19 137 THR A N 1
ATOM 1101 C CA . THR A 1 137 ? 12.291 10.569 -3.899 1.00 77.19 137 THR A CA 1
ATOM 1102 C C . THR A 1 137 ? 11.352 9.526 -3.300 1.00 77.19 137 THR A C 1
ATOM 1104 O O . THR A 1 137 ? 10.719 9.805 -2.279 1.00 77.19 137 THR A O 1
ATOM 1107 N N . TYR A 1 138 ? 11.286 8.321 -3.881 1.00 80.25 138 TYR A N 1
ATOM 1108 C CA . TYR A 1 138 ? 10.515 7.218 -3.305 1.00 80.25 138 TYR A CA 1
ATOM 1109 C C . TYR A 1 138 ? 11.058 6.829 -1.933 1.00 80.25 138 TYR A C 1
ATOM 1111 O O . TYR A 1 138 ? 10.303 6.820 -0.959 1.00 80.25 138 TYR A O 1
ATOM 1119 N N . GLN A 1 139 ? 12.370 6.592 -1.843 1.00 83.81 139 GLN A N 1
ATOM 1120 C CA . GLN A 1 139 ? 13.041 6.221 -0.605 1.00 83.81 139 GLN A CA 1
ATOM 1121 C C . GLN A 1 139 ? 12.760 7.231 0.510 1.00 83.81 139 GLN A C 1
ATOM 1123 O O . GLN A 1 139 ? 12.241 6.850 1.554 1.00 83.81 139 GLN A O 1
ATOM 1128 N N . SER A 1 140 ? 13.004 8.525 0.278 1.00 83.62 140 SER A N 1
ATOM 1129 C CA . SER A 1 140 ? 12.781 9.559 1.295 1.00 83.62 140 SER A CA 1
ATOM 1130 C C . SER A 1 140 ? 11.306 9.733 1.679 1.00 83.62 140 SER A C 1
ATOM 1132 O O . SER A 1 140 ? 10.992 10.144 2.796 1.00 83.62 140 SER A O 1
ATOM 1134 N N . CYS A 1 141 ? 10.356 9.478 0.775 1.00 83.62 141 CYS A N 1
ATOM 1135 C CA . CYS A 1 141 ? 8.931 9.489 1.121 1.00 83.62 141 CYS A CA 1
ATOM 1136 C C . CYS A 1 141 ? 8.530 8.264 1.947 1.00 83.62 141 CYS A C 1
ATOM 1138 O O . CYS A 1 141 ? 7.778 8.410 2.910 1.00 83.62 141 CYS A O 1
ATOM 1140 N N . PHE A 1 142 ? 9.046 7.089 1.596 1.00 88.69 142 PHE A N 1
ATOM 1141 C CA . PHE A 1 142 ? 8.790 5.844 2.309 1.00 88.69 142 PHE A CA 1
ATOM 1142 C C . PHE A 1 142 ? 9.412 5.852 3.713 1.00 88.69 142 PHE A C 1
ATOM 1144 O O . PHE A 1 142 ? 8.752 5.512 4.692 1.00 88.69 142 PHE A O 1
ATOM 1151 N N . GLU A 1 143 ? 10.645 6.350 3.828 1.00 88.38 143 GLU A N 1
ATOM 1152 C CA . GLU A 1 143 ? 11.331 6.623 5.096 1.00 88.38 143 GLU A CA 1
ATOM 1153 C C . GLU A 1 143 ? 10.490 7.503 6.013 1.00 88.38 143 GLU A C 1
ATOM 1155 O O . GLU A 1 143 ? 10.243 7.154 7.168 1.00 88.38 143 GLU A O 1
ATOM 1160 N N . ARG A 1 144 ? 9.996 8.624 5.477 1.00 87.62 144 ARG A N 1
ATOM 1161 C CA . ARG A 1 144 ? 9.128 9.532 6.228 1.00 87.62 144 ARG A CA 1
ATOM 1162 C C . ARG A 1 144 ? 7.845 8.845 6.672 1.00 87.62 144 ARG A C 1
ATOM 1164 O O . ARG A 1 144 ? 7.477 9.009 7.826 1.00 87.62 144 ARG A O 1
ATOM 1171 N N . ALA A 1 145 ? 7.210 8.044 5.815 1.00 88.75 145 ALA A N 1
ATOM 1172 C CA . ALA A 1 145 ? 6.013 7.295 6.192 1.00 88.75 145 ALA A CA 1
ATOM 1173 C C . ALA A 1 145 ? 6.269 6.345 7.374 1.00 88.75 145 ALA A C 1
ATOM 1175 O O . ALA A 1 145 ? 5.499 6.331 8.330 1.00 88.75 145 ALA A O 1
ATOM 1176 N N . ILE A 1 146 ? 7.383 5.610 7.367 1.00 91.50 146 ILE A N 1
ATOM 1177 C CA . ILE A 1 146 ? 7.755 4.721 8.480 1.00 91.50 146 ILE A CA 1
ATOM 1178 C C . ILE A 1 146 ? 8.065 5.510 9.759 1.00 91.50 146 ILE A C 1
ATOM 1180 O O . ILE A 1 146 ? 7.755 5.063 10.867 1.00 91.50 146 ILE A O 1
ATOM 1184 N N . GLN A 1 147 ? 8.690 6.679 9.632 1.00 90.69 147 GLN A N 1
ATOM 1185 C CA . GLN A 1 147 ? 9.018 7.533 10.773 1.00 90.69 147 GLN A CA 1
ATOM 1186 C C . GLN A 1 147 ? 7.784 8.203 11.384 1.00 90.69 147 GLN A C 1
ATOM 1188 O O . GLN A 1 147 ? 7.754 8.372 12.601 1.00 90.69 147 GLN A O 1
ATOM 1193 N N . THR A 1 148 ? 6.767 8.527 10.577 1.00 90.50 148 THR A N 1
ATOM 1194 C CA . THR A 1 148 ? 5.505 9.129 11.038 1.00 90.50 148 THR A CA 1
ATOM 1195 C C . THR A 1 148 ? 4.789 8.257 12.069 1.00 90.50 148 THR A C 1
ATOM 1197 O O . THR A 1 148 ? 4.250 8.786 13.037 1.00 90.50 148 THR A O 1
ATOM 1200 N N . PHE A 1 149 ? 4.803 6.933 11.902 1.00 92.69 149 PHE A N 1
ATOM 1201 C CA . PHE A 1 149 ? 4.010 6.024 12.732 1.00 92.69 149 PHE A CA 1
ATOM 1202 C C . PHE A 1 149 ? 4.840 5.386 13.845 1.00 92.69 149 PHE A C 1
ATOM 1204 O O . PHE A 1 149 ? 5.703 4.537 13.601 1.00 92.69 149 PHE A O 1
ATOM 1211 N N . ILE A 1 150 ? 4.583 5.782 15.093 1.00 90.12 150 ILE A N 1
ATOM 1212 C CA . ILE A 1 150 ? 5.345 5.301 16.258 1.00 90.12 150 ILE A CA 1
ATOM 1213 C C . ILE A 1 150 ? 5.094 3.809 16.502 1.00 90.12 150 ILE A C 1
ATOM 1215 O O . ILE A 1 150 ? 6.044 3.065 16.733 1.00 90.12 150 ILE A O 1
ATOM 1219 N N . ASN A 1 151 ? 3.837 3.376 16.379 1.00 93.75 151 ASN A N 1
ATOM 1220 C CA . ASN A 1 151 ? 3.390 2.018 16.694 1.00 93.75 151 ASN A CA 1
ATOM 1221 C C . ASN A 1 151 ? 3.354 1.075 15.484 1.00 93.75 151 ASN A C 1
ATOM 1223 O O . ASN A 1 151 ? 2.778 -0.009 15.574 1.00 93.75 151 ASN A O 1
ATOM 1227 N N . LEU A 1 152 ? 3.991 1.462 14.373 1.00 94.00 152 LEU A N 1
ATOM 1228 C CA . LEU A 1 152 ? 4.077 0.629 13.180 1.00 94.00 152 LEU A CA 1
ATOM 1229 C C . LEU A 1 152 ? 4.802 -0.681 13.497 1.00 94.00 152 LEU A C 1
ATOM 1231 O O . LEU A 1 152 ? 5.934 -0.674 13.980 1.00 94.00 152 LEU A O 1
ATOM 1235 N N . LYS A 1 153 ? 4.143 -1.795 13.191 1.00 91.50 153 LYS A N 1
ATOM 1236 C CA . LYS A 1 153 ? 4.636 -3.164 13.377 1.00 91.50 153 LYS A CA 1
ATOM 1237 C C . LYS A 1 153 ? 4.812 -3.873 12.043 1.00 91.50 153 LYS A C 1
ATOM 1239 O O . LYS A 1 153 ? 5.730 -4.672 11.897 1.00 91.50 153 LYS A O 1
ATOM 1244 N N . GLU A 1 154 ? 3.955 -3.567 11.071 1.00 91.81 154 GLU A N 1
ATOM 1245 C CA . GLU A 1 154 ? 3.867 -4.315 9.821 1.00 91.81 154 GLU A CA 1
ATOM 1246 C C . GLU A 1 154 ? 3.812 -3.400 8.592 1.00 91.81 154 GLU A C 1
ATOM 1248 O O . GLU A 1 154 ? 3.166 -2.352 8.584 1.00 91.81 154 GLU A O 1
ATOM 1253 N N . ILE A 1 155 ? 4.471 -3.834 7.523 1.00 92.31 155 ILE A N 1
ATOM 1254 C CA . ILE A 1 155 ? 4.372 -3.290 6.176 1.00 92.31 155 ILE A CA 1
ATOM 1255 C C . ILE A 1 155 ? 3.839 -4.399 5.272 1.00 92.31 155 ILE A C 1
ATOM 1257 O O . ILE A 1 155 ? 4.460 -5.453 5.128 1.00 92.31 155 ILE A O 1
ATOM 1261 N N . VAL A 1 156 ? 2.713 -4.144 4.614 1.00 88.62 156 VAL A N 1
ATOM 1262 C CA . VAL A 1 156 ? 2.092 -5.078 3.673 1.00 88.62 156 VAL A CA 1
ATOM 1263 C C . VAL A 1 156 ? 2.186 -4.505 2.266 1.00 88.62 156 VAL A C 1
ATOM 1265 O O . VAL A 1 156 ? 1.551 -3.507 1.944 1.00 88.62 156 VAL A O 1
ATOM 1268 N N . VAL A 1 157 ? 2.986 -5.139 1.416 1.00 88.06 157 VAL A N 1
ATOM 1269 C CA . VAL A 1 157 ? 3.236 -4.727 0.033 1.00 88.06 157 VAL A CA 1
ATOM 1270 C C . VAL A 1 157 ? 2.283 -5.453 -0.901 1.00 88.06 157 VAL A C 1
ATOM 1272 O O . VAL A 1 157 ? 2.304 -6.680 -0.997 1.00 88.06 157 VAL A O 1
ATOM 1275 N N . CYS A 1 158 ? 1.449 -4.691 -1.597 1.00 83.12 158 CYS A N 1
ATOM 1276 C CA . CYS A 1 158 ? 0.308 -5.189 -2.347 1.00 83.12 158 CYS A CA 1
ATOM 1277 C C . CYS A 1 158 ? 0.524 -5.033 -3.854 1.00 83.12 158 CYS A C 1
ATOM 1279 O O . CYS A 1 158 ? 0.420 -3.926 -4.380 1.00 83.12 158 CYS A O 1
ATOM 1281 N N . GLY A 1 159 ? 0.727 -6.152 -4.552 1.00 80.81 159 GLY A N 1
ATOM 1282 C CA . GLY A 1 159 ? 0.877 -6.179 -6.011 1.00 80.81 159 GLY A CA 1
ATOM 1283 C C . GLY A 1 159 ? 2.326 -6.180 -6.502 1.00 80.81 159 GLY A C 1
ATOM 1284 O O . GLY A 1 159 ? 3.273 -6.020 -5.730 1.00 80.81 159 GLY A O 1
ATOM 1285 N N . PHE A 1 160 ? 2.499 -6.445 -7.798 1.00 78.44 160 PHE A N 1
ATOM 1286 C CA . PHE A 1 160 ? 3.813 -6.663 -8.409 1.00 78.44 160 PHE A CA 1
ATOM 1287 C C . PHE A 1 160 ? 4.582 -5.359 -8.613 1.00 78.44 160 PHE A C 1
ATOM 1289 O O . PHE A 1 160 ? 5.801 -5.355 -8.463 1.00 78.44 160 PHE A O 1
ATOM 1296 N N . ILE A 1 161 ? 3.892 -4.253 -8.905 1.00 80.25 161 ILE A N 1
ATOM 1297 C CA . ILE A 1 161 ? 4.519 -2.942 -9.087 1.00 80.25 161 ILE A CA 1
ATOM 1298 C C . ILE A 1 161 ? 5.046 -2.453 -7.743 1.00 80.25 161 ILE A C 1
ATOM 1300 O O . ILE A 1 161 ? 6.232 -2.166 -7.625 1.00 80.25 161 ILE A O 1
ATOM 1304 N N . ALA A 1 162 ? 4.203 -2.425 -6.707 1.00 83.94 162 ALA A N 1
ATOM 1305 C CA . ALA A 1 162 ? 4.611 -2.017 -5.361 1.00 83.94 162 ALA A CA 1
ATOM 1306 C C . ALA A 1 162 ? 5.802 -2.845 -4.842 1.00 83.94 162 ALA A C 1
ATOM 1308 O O . ALA A 1 162 ? 6.755 -2.296 -4.286 1.00 83.94 162 ALA A O 1
ATOM 1309 N N . GLN A 1 163 ? 5.777 -4.157 -5.087 1.00 83.69 163 GLN A N 1
ATOM 1310 C CA . GLN A 1 163 ? 6.880 -5.059 -4.774 1.00 83.69 163 GLN A CA 1
ATOM 1311 C C . GLN A 1 163 ? 8.148 -4.724 -5.565 1.00 83.69 163 GLN A C 1
ATOM 1313 O O . GLN A 1 163 ? 9.212 -4.587 -4.963 1.00 83.69 163 GLN A O 1
ATOM 1318 N N . ALA A 1 164 ? 8.044 -4.573 -6.888 1.00 81.38 164 ALA A N 1
ATOM 1319 C CA . ALA A 1 164 ? 9.190 -4.307 -7.750 1.00 81.38 164 ALA A CA 1
ATOM 1320 C C . ALA A 1 164 ? 9.898 -3.000 -7.379 1.00 81.38 164 ALA A C 1
ATOM 1322 O O . ALA A 1 164 ? 11.119 -2.960 -7.257 1.00 81.38 164 ALA A O 1
ATOM 1323 N N . ILE A 1 165 ? 9.106 -1.966 -7.107 1.00 82.00 165 ILE A N 1
ATOM 1324 C CA . ILE A 1 165 ? 9.562 -0.665 -6.626 1.00 82.00 165 ILE A CA 1
ATOM 1325 C C . ILE A 1 165 ? 10.330 -0.800 -5.311 1.00 82.00 165 ILE A C 1
ATOM 1327 O O . ILE A 1 165 ? 11.469 -0.347 -5.208 1.00 82.00 165 ILE A O 1
ATOM 1331 N N . LEU A 1 166 ? 9.709 -1.413 -4.297 1.00 83.50 166 LEU A N 1
ATOM 1332 C CA . LEU A 1 166 ? 10.303 -1.495 -2.967 1.00 83.50 166 LEU A CA 1
ATOM 1333 C C . LEU A 1 166 ? 11.623 -2.268 -3.012 1.00 83.50 166 LEU A C 1
ATOM 1335 O O . LEU A 1 166 ? 12.608 -1.876 -2.395 1.00 83.50 166 LEU A O 1
ATOM 1339 N N . MET A 1 167 ? 11.644 -3.365 -3.758 1.00 80.31 167 MET A N 1
ATOM 1340 C CA . MET A 1 167 ? 12.828 -4.196 -3.874 1.00 80.31 167 MET A CA 1
ATOM 1341 C C . MET A 1 167 ? 13.961 -3.529 -4.646 1.00 80.31 167 MET A C 1
ATOM 1343 O O . MET A 1 167 ? 15.107 -3.669 -4.234 1.00 80.31 167 MET A O 1
ATOM 1347 N N . GLU A 1 168 ? 13.657 -2.799 -5.720 1.00 79.88 168 GLU A N 1
ATOM 13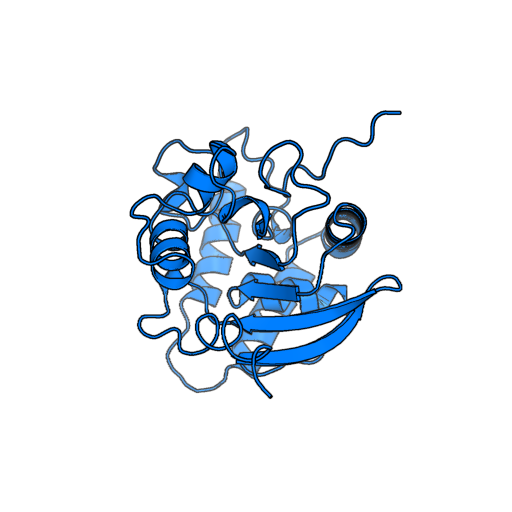48 C CA . GLU A 1 168 ? 14.669 -2.064 -6.483 1.00 79.88 168 GLU A CA 1
ATOM 1349 C C . GLU A 1 168 ? 15.293 -0.951 -5.632 1.00 79.88 168 GLU A C 1
ATOM 1351 O O . GLU A 1 168 ? 16.509 -0.794 -5.612 1.00 79.88 168 GLU A O 1
ATOM 1356 N N . VAL A 1 169 ? 14.475 -0.219 -4.869 1.00 80.00 169 VAL A N 1
ATOM 1357 C CA . VAL A 1 169 ? 14.955 0.889 -4.030 1.00 80.00 169 VAL A CA 1
ATOM 1358 C C . VAL A 1 169 ? 15.751 0.397 -2.820 1.00 80.00 169 VAL A C 1
ATOM 1360 O O . VAL A 1 169 ? 16.769 0.989 -2.474 1.00 80.00 169 VAL A O 1
ATOM 1363 N N . PHE A 1 170 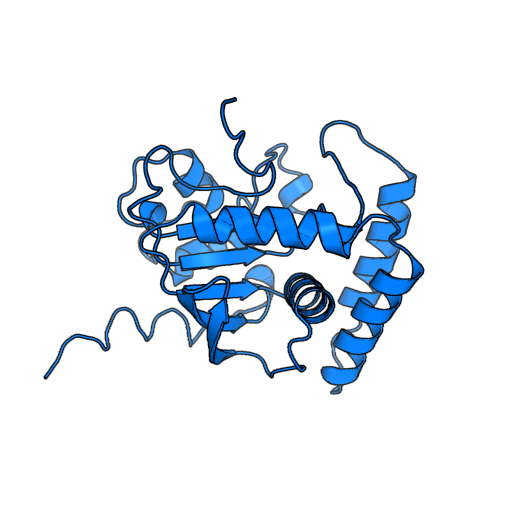? 15.309 -0.684 -2.172 1.00 79.06 170 PHE A N 1
ATOM 1364 C CA . PHE A 1 170 ? 15.906 -1.167 -0.920 1.00 79.06 170 PHE A CA 1
ATOM 1365 C C . PHE A 1 170 ? 16.798 -2.404 -1.080 1.00 79.06 170 PHE A C 1
ATOM 1367 O O . PHE A 1 170 ? 17.267 -2.949 -0.082 1.00 79.06 170 PHE A O 1
ATOM 1374 N N . GLY A 1 171 ? 17.032 -2.869 -2.309 1.00 76.56 171 GLY A N 1
ATOM 1375 C CA . GLY A 1 171 ? 17.867 -4.040 -2.588 1.00 76.56 171 GLY A CA 1
ATOM 1376 C C . GLY A 1 171 ? 17.340 -5.343 -1.974 1.00 76.56 171 GLY A C 1
ATOM 1377 O O . GLY A 1 171 ? 18.125 -6.221 -1.614 1.00 76.56 171 GLY A O 1
ATOM 1378 N N . ILE A 1 172 ? 16.020 -5.478 -1.809 1.00 75.88 172 ILE A N 1
ATOM 1379 C CA . ILE A 1 172 ? 15.404 -6.661 -1.189 1.00 75.88 172 ILE A CA 1
ATOM 1380 C C . ILE A 1 172 ? 15.304 -7.779 -2.244 1.00 75.88 172 ILE A C 1
ATOM 1382 O O . ILE A 1 172 ? 14.780 -7.535 -3.329 1.00 75.88 172 ILE A O 1
ATOM 1386 N N . PRO A 1 173 ? 15.761 -9.016 -1.969 1.00 72.81 173 PRO A N 1
ATOM 1387 C CA . PRO A 1 173 ? 15.701 -10.119 -2.932 1.00 72.81 173 PRO A CA 1
ATOM 1388 C C . PRO A 1 173 ? 14.268 -10.611 -3.159 1.00 72.81 173 PRO A C 1
ATOM 1390 O O . PRO A 1 173 ? 13.496 -10.653 -2.203 1.00 72.81 173 PRO A O 1
ATOM 1393 N N . VAL A 1 174 ? 13.953 -11.056 -4.389 1.00 68.56 174 VAL A N 1
ATOM 1394 C CA . VAL A 1 174 ? 12.603 -11.469 -4.847 1.00 68.56 174 VAL A CA 1
ATOM 1395 C C . VAL A 1 174 ? 12.011 -12.556 -3.950 1.00 68.56 174 VAL A C 1
ATOM 1397 O O . VAL A 1 174 ? 12.431 -13.710 -4.044 1.00 68.56 174 VAL A O 1
ATOM 1400 N N . PRO A 1 175 ? 11.035 -12.229 -3.084 1.00 69.12 175 PRO A N 1
ATOM 1401 C CA . PRO A 1 175 ? 10.319 -13.216 -2.299 1.00 69.12 175 PRO A CA 1
ATOM 1402 C C . PRO A 1 175 ? 9.068 -13.710 -3.036 1.00 69.12 175 PRO A C 1
ATOM 1404 O O . PRO A 1 175 ? 8.520 -13.046 -3.919 1.00 69.12 175 PRO A O 1
ATOM 1407 N N . GLU A 1 176 ? 8.580 -14.881 -2.636 1.00 65.75 176 GLU A N 1
ATOM 1408 C CA . GLU A 1 176 ? 7.237 -15.329 -2.996 1.00 65.75 176 GLU A CA 1
ATOM 1409 C C . GLU A 1 176 ? 6.150 -14.526 -2.263 1.00 65.75 176 GLU A C 1
ATOM 1411 O O . GLU A 1 176 ? 6.381 -13.917 -1.216 1.00 65.75 176 GLU A O 1
ATOM 1416 N N . TYR A 1 177 ? 4.929 -14.576 -2.797 1.00 66.94 177 TYR A N 1
ATOM 1417 C CA . TYR A 1 177 ? 3.755 -14.018 -2.136 1.00 66.94 177 TYR A CA 1
ATOM 1418 C C . TYR A 1 177 ? 3.383 -14.782 -0.868 1.00 66.94 177 TYR A C 1
ATOM 1420 O O . TYR A 1 177 ? 3.479 -16.005 -0.799 1.00 66.94 177 TYR A O 1
ATOM 1428 N N . ASN A 1 178 ? 2.851 -14.038 0.093 1.00 64.19 178 ASN A N 1
ATOM 1429 C CA . ASN A 1 178 ? 2.502 -14.434 1.454 1.00 64.19 178 ASN A CA 1
ATOM 1430 C C . ASN A 1 178 ? 3.711 -14.813 2.316 1.00 64.19 178 ASN A C 1
ATOM 1432 O O . ASN A 1 178 ? 3.572 -15.522 3.311 1.00 64.19 178 ASN A O 1
ATOM 1436 N N . ILE A 1 179 ? 4.899 -14.332 1.951 1.00 67.06 179 ILE A N 1
ATOM 1437 C CA . ILE A 1 179 ? 6.069 -14.419 2.815 1.00 67.06 179 ILE A CA 1
ATOM 1438 C C . ILE A 1 179 ? 6.043 -13.242 3.789 1.00 67.06 179 ILE A C 1
ATOM 1440 O O . ILE A 1 179 ? 6.070 -12.088 3.363 1.00 67.06 179 ILE A O 1
ATOM 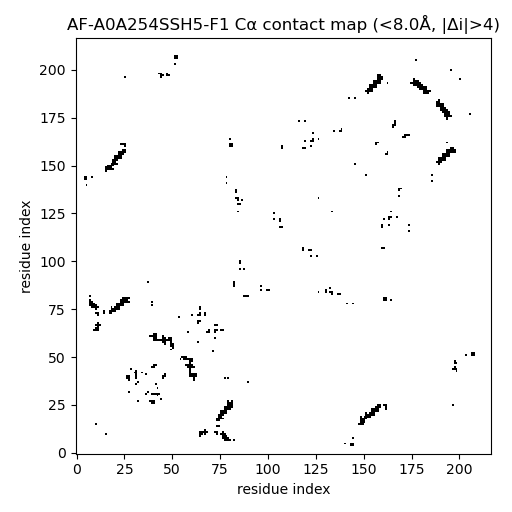1444 N N . ARG A 1 180 ? 6.046 -13.553 5.089 1.00 71.19 180 ARG A N 1
ATOM 1445 C CA . ARG A 1 180 ? 6.356 -12.612 6.170 1.00 71.19 180 ARG A CA 1
ATOM 1446 C C . ARG A 1 180 ? 7.836 -12.730 6.526 1.00 71.19 180 ARG A C 1
ATOM 1448 O O . AR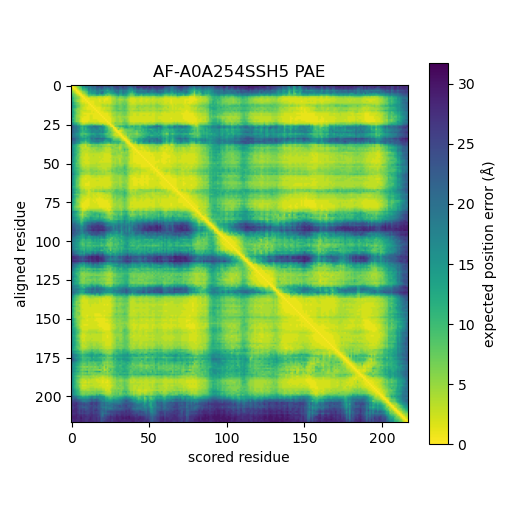G A 1 180 ? 8.333 -13.832 6.758 1.00 71.19 180 ARG A O 1
ATOM 1455 N N . ARG A 1 181 ? 8.540 -11.602 6.566 1.00 75.31 181 ARG A N 1
ATOM 1456 C CA . ARG A 1 181 ? 9.934 -11.504 7.015 1.00 75.31 181 ARG A CA 1
ATOM 1457 C C . ARG A 1 181 ? 10.083 -10.320 7.946 1.00 75.31 181 ARG A C 1
ATOM 1459 O O . ARG A 1 181 ? 9.763 -9.202 7.561 1.00 75.31 181 ARG A O 1
ATOM 1466 N N . THR A 1 182 ? 10.644 -10.538 9.124 1.00 79.50 182 THR A N 1
ATOM 1467 C CA . THR A 1 182 ? 11.081 -9.424 9.962 1.00 79.50 182 THR A CA 1
ATOM 1468 C C . THR A 1 182 ? 12.313 -8.791 9.323 1.00 79.50 182 THR A C 1
ATOM 1470 O O . THR A 1 182 ? 13.307 -9.469 9.065 1.00 79.50 182 THR A O 1
ATOM 1473 N N . THR A 1 183 ? 12.225 -7.500 9.023 1.00 80.31 183 THR A N 1
ATOM 1474 C CA . THR A 1 183 ? 13.275 -6.721 8.366 1.00 80.31 183 THR A CA 1
ATOM 1475 C C . THR A 1 183 ? 13.525 -5.457 9.177 1.00 80.31 183 THR A C 1
ATOM 1477 O O . THR A 1 183 ? 12.587 -4.823 9.663 1.00 80.31 183 THR A O 1
ATOM 1480 N N . LEU A 1 184 ? 14.794 -5.083 9.328 1.00 76.00 184 LEU A N 1
ATOM 1481 C CA . LEU A 1 184 ? 15.154 -3.815 9.944 1.00 76.00 184 LEU A CA 1
ATOM 1482 C C . LEU A 1 184 ? 15.013 -2.701 8.902 1.00 76.00 184 LEU A C 1
ATOM 1484 O O . LEU A 1 184 ? 15.796 -2.633 7.957 1.00 76.00 184 LEU A O 1
ATOM 1488 N N . PHE A 1 185 ? 14.046 -1.812 9.099 1.00 77.75 185 PHE A N 1
ATOM 1489 C CA . PHE A 1 185 ? 13.912 -0.578 8.329 1.00 77.75 185 PHE A CA 1
ATOM 1490 C C . PHE A 1 185 ? 14.133 0.608 9.255 1.00 77.75 185 PHE A C 1
ATOM 1492 O O . PHE A 1 185 ? 13.400 0.779 10.224 1.00 77.75 185 PHE A O 1
ATOM 1499 N N . PHE A 1 186 ? 15.130 1.444 8.959 1.00 81.12 186 PHE A N 1
ATOM 1500 C CA . PHE A 1 186 ? 15.333 2.733 9.641 1.00 81.12 186 PHE A CA 1
ATOM 1501 C C . PHE A 1 186 ? 15.312 2.631 11.177 1.00 81.12 186 PHE A C 1
ATOM 1503 O O . PHE A 1 186 ? 14.648 3.414 11.855 1.00 81.12 186 PHE A O 1
ATOM 1510 N N . ASN A 1 187 ? 16.034 1.647 11.725 1.00 80.75 187 ASN A N 1
ATOM 1511 C CA . ASN A 1 187 ? 16.108 1.335 13.160 1.00 80.75 187 ASN A CA 1
ATOM 1512 C C . ASN A 1 187 ? 14.801 0.821 13.799 1.00 80.75 187 ASN A C 1
ATOM 1514 O O . ASN A 1 187 ? 14.692 0.793 15.023 1.00 80.75 187 ASN A O 1
ATOM 1518 N N . LYS A 1 188 ? 13.825 0.379 12.998 1.00 84.06 188 LYS A N 1
ATOM 1519 C CA . LYS A 1 188 ? 12.617 -0.319 13.454 1.00 84.06 188 LYS A CA 1
ATOM 1520 C C . LYS A 1 188 ? 12.605 -1.752 12.926 1.00 84.06 188 LYS A C 1
ATOM 1522 O O . LYS A 1 188 ? 12.807 -1.981 11.734 1.00 84.06 188 LYS A O 1
ATOM 1527 N N . ASN A 1 189 ? 12.356 -2.713 13.812 1.00 87.50 189 ASN A N 1
ATOM 1528 C CA . ASN A 1 189 ? 12.079 -4.092 13.416 1.00 87.50 189 ASN A CA 1
ATOM 1529 C C . ASN A 1 189 ? 10.625 -4.168 12.961 1.00 87.50 189 ASN A C 1
ATOM 1531 O O . ASN A 1 189 ? 9.726 -4.042 13.790 1.00 87.50 189 ASN A O 1
ATOM 1535 N N . LEU A 1 190 ? 10.414 -4.339 11.658 1.00 88.31 190 LEU A N 1
ATOM 1536 C CA . LEU A 1 190 ? 9.087 -4.380 11.056 1.00 88.31 190 LEU A CA 1
ATOM 1537 C C . LEU A 1 190 ? 8.871 -5.714 10.357 1.00 88.31 190 LEU A C 1
ATOM 1539 O O . LEU A 1 190 ? 9.771 -6.260 9.716 1.00 88.31 190 LEU A O 1
ATOM 1543 N N . ASP A 1 191 ? 7.654 -6.224 10.449 1.00 89.31 191 ASP A N 1
ATOM 1544 C CA . ASP A 1 191 ? 7.220 -7.350 9.645 1.00 89.31 191 ASP A CA 1
ATOM 1545 C C . ASP A 1 191 ? 6.901 -6.887 8.233 1.00 89.31 191 ASP A C 1
ATOM 1547 O O . ASP A 1 191 ? 6.051 -6.032 8.021 1.00 89.31 191 ASP A O 1
ATOM 1551 N N . LEU A 1 192 ? 7.592 -7.454 7.255 1.00 86.44 192 LEU A N 1
ATOM 1552 C CA . LEU A 1 192 ? 7.363 -7.196 5.846 1.00 86.44 192 LEU A CA 1
ATOM 1553 C C . LEU A 1 192 ? 6.607 -8.375 5.240 1.00 86.44 192 LEU A C 1
ATOM 1555 O O . LEU A 1 192 ? 7.121 -9.496 5.222 1.00 86.44 192 LEU A O 1
ATOM 1559 N N . CYS A 1 193 ? 5.404 -8.119 4.735 1.00 85.50 193 CYS A N 1
ATOM 1560 C CA . CYS A 1 193 ? 4.575 -9.094 4.042 1.00 85.50 193 CYS A CA 1
ATOM 1561 C C . CYS A 1 193 ? 4.388 -8.690 2.578 1.00 85.50 193 CYS A C 1
ATOM 1563 O O . CYS A 1 193 ? 4.051 -7.546 2.288 1.00 85.50 193 CYS A O 1
ATOM 1565 N N . PHE A 1 194 ? 4.560 -9.628 1.650 1.00 81.19 194 PHE A N 1
ATOM 1566 C CA . PHE A 1 194 ? 4.253 -9.415 0.233 1.00 81.19 194 PHE A CA 1
ATOM 1567 C C . PHE A 1 194 ? 2.973 -10.149 -0.120 1.00 81.19 194 PHE A C 1
ATOM 1569 O O . PHE A 1 194 ? 2.893 -11.353 0.093 1.00 81.19 194 PHE A O 1
ATOM 1576 N N . ILE A 1 195 ? 1.984 -9.477 -0.697 1.00 77.75 195 ILE A N 1
ATOM 1577 C CA . ILE A 1 195 ? 0.714 -10.098 -1.079 1.00 77.75 195 ILE A CA 1
ATOM 1578 C C . ILE A 1 195 ? 0.304 -9.727 -2.500 1.00 77.75 195 ILE A C 1
ATOM 1580 O O . ILE A 1 195 ? 0.637 -8.664 -3.027 1.00 77.75 195 ILE A O 1
ATOM 1584 N N . CYS A 1 196 ? -0.456 -10.620 -3.128 1.00 76.62 196 CYS A N 1
ATOM 1585 C CA . CYS A 1 196 ? -1.082 -10.327 -4.407 1.00 76.62 196 CYS A CA 1
ATOM 1586 C C . CYS A 1 196 ? -2.040 -9.135 -4.257 1.00 76.62 196 CYS A C 1
ATOM 1588 O O . CYS A 1 196 ? -2.681 -8.970 -3.217 1.00 76.62 196 CYS A O 1
ATOM 1590 N N . HIS A 1 197 ? -2.187 -8.343 -5.321 1.00 77.75 197 HIS A N 1
ATOM 1591 C CA . HIS A 1 197 ? -3.033 -7.154 -5.290 1.00 77.75 197 HIS A CA 1
ATOM 1592 C C . HIS A 1 197 ? -4.475 -7.481 -4.834 1.00 77.75 197 HIS A C 1
ATOM 1594 O O . HIS A 1 197 ? -5.092 -8.396 -5.398 1.00 77.75 197 HIS A O 1
ATOM 1600 N N . PRO A 1 198 ? -5.066 -6.735 -3.878 1.00 73.44 198 PRO A N 1
ATOM 1601 C CA . PRO A 1 198 ? -6.388 -7.025 -3.313 1.00 73.44 198 PRO A CA 1
ATOM 1602 C C . PRO A 1 198 ? -7.516 -7.189 -4.334 1.00 73.44 198 PRO A C 1
ATOM 1604 O O . PRO A 1 198 ? -8.430 -7.985 -4.115 1.00 73.44 198 PRO A O 1
ATOM 1607 N N . ALA A 1 199 ? -7.448 -6.480 -5.467 1.00 71.19 199 ALA A N 1
ATOM 1608 C CA . ALA A 1 199 ? -8.427 -6.594 -6.550 1.00 71.19 199 ALA A CA 1
ATOM 1609 C C . ALA A 1 199 ? -8.388 -7.949 -7.292 1.00 71.19 199 ALA A C 1
ATOM 1611 O O . ALA A 1 199 ? -9.373 -8.320 -7.933 1.00 71.19 199 ALA A O 1
ATOM 1612 N N . ARG A 1 200 ? -7.271 -8.689 -7.211 1.00 66.62 200 ARG A N 1
ATOM 1613 C CA . ARG A 1 200 ? -7.028 -9.960 -7.926 1.00 66.62 200 ARG A CA 1
ATOM 1614 C C . ARG A 1 200 ? -7.232 -11.198 -7.052 1.00 66.62 200 ARG A C 1
ATOM 1616 O O . ARG A 1 200 ? -7.371 -12.303 -7.568 1.00 66.62 200 ARG A O 1
ATOM 1623 N N . VAL A 1 201 ? -7.261 -11.032 -5.733 1.00 63.16 201 VAL A N 1
ATOM 1624 C CA . VAL A 1 201 ? -7.296 -12.145 -4.779 1.00 63.16 201 VAL A CA 1
ATOM 1625 C C . VAL A 1 201 ? -8.733 -12.449 -4.359 1.00 63.16 201 VAL A C 1
ATOM 1627 O O . VAL A 1 201 ? -9.334 -11.677 -3.610 1.00 63.16 201 VAL A O 1
ATOM 1630 N N . ARG A 1 202 ? -9.272 -13.600 -4.791 1.00 52.22 202 ARG A N 1
ATOM 1631 C CA . ARG A 1 202 ? -10.585 -14.102 -4.330 1.00 52.22 202 ARG A CA 1
ATOM 1632 C C . ARG A 1 202 ? -10.530 -14.665 -2.905 1.00 52.22 202 ARG A C 1
ATOM 1634 O O . ARG A 1 202 ? -11.397 -14.350 -2.106 1.00 52.22 202 ARG A O 1
ATOM 1641 N N . ASN A 1 203 ? -9.474 -15.410 -2.573 1.00 48.06 203 ASN A N 1
ATOM 1642 C CA . ASN A 1 203 ? -9.254 -15.991 -1.247 1.00 48.06 203 ASN A CA 1
ATOM 1643 C C . ASN A 1 203 ? -8.001 -15.368 -0.645 1.00 48.06 203 ASN A C 1
ATOM 1645 O O . ASN A 1 203 ? -6.918 -15.580 -1.179 1.00 48.06 203 ASN A O 1
ATOM 1649 N N . TRP A 1 204 ? -8.145 -14.595 0.430 1.00 51.62 204 TRP A N 1
ATOM 1650 C CA . TRP A 1 204 ? -7.032 -13.986 1.160 1.00 51.62 204 TRP A CA 1
ATOM 1651 C C . TRP A 1 204 ? -6.893 -14.717 2.498 1.00 51.62 204 TRP A C 1
ATOM 1653 O O . TRP A 1 204 ? -7.498 -14.307 3.484 1.00 51.62 204 TRP A O 1
ATOM 1663 N N . PRO A 1 205 ? -6.141 -15.828 2.576 1.00 42.12 205 PRO A N 1
ATOM 1664 C CA . PRO A 1 205 ? -6.112 -16.637 3.790 1.00 42.12 205 PRO A CA 1
ATOM 1665 C C . PRO A 1 205 ? -5.253 -16.002 4.893 1.00 42.12 205 PRO A C 1
ATOM 1667 O O . PRO A 1 205 ? -5.284 -16.470 6.026 1.00 42.12 205 PRO A O 1
ATOM 1670 N N . TYR A 1 206 ? -4.456 -14.982 4.557 1.00 43.50 206 TYR A N 1
ATOM 1671 C CA . TYR A 1 206 ? -3.306 -14.580 5.362 1.00 43.50 206 TYR A CA 1
ATOM 1672 C C . TYR A 1 206 ? -3.554 -13.407 6.325 1.00 43.50 206 TYR A C 1
ATOM 1674 O O . TYR A 1 206 ? -3.059 -13.450 7.443 1.00 43.50 206 TYR A O 1
ATOM 1682 N N . VAL A 1 207 ? -4.369 -12.403 5.972 1.00 44.34 207 VAL A N 1
ATOM 1683 C CA . VAL A 1 207 ? -4.553 -11.217 6.843 1.00 44.34 207 VAL A CA 1
ATOM 1684 C C . VAL A 1 207 ? -5.596 -11.427 7.945 1.00 44.34 207 VAL A C 1
ATOM 1686 O O . VAL A 1 207 ? -5.504 -10.811 8.999 1.00 44.34 207 VAL A O 1
ATOM 1689 N N . ALA A 1 208 ? -6.508 -12.389 7.787 1.00 40.12 208 ALA A N 1
ATOM 1690 C CA . ALA A 1 208 ? -7.489 -12.717 8.824 1.00 40.12 208 ALA A CA 1
ATOM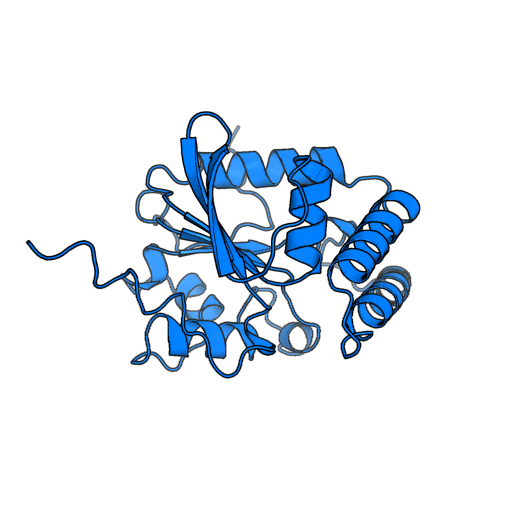 1691 C C . ALA A 1 208 ? -6.957 -13.652 9.934 1.00 40.12 208 ALA A C 1
ATOM 1693 O O . ALA A 1 208 ? -7.664 -13.894 10.906 1.00 40.12 208 ALA A O 1
ATOM 1694 N N . ARG A 1 209 ? -5.741 -14.218 9.817 1.00 42.09 209 ARG A N 1
ATOM 1695 C CA . ARG A 1 209 ? -5.256 -15.257 10.755 1.00 42.09 209 ARG A CA 1
ATOM 1696 C C . ARG A 1 209 ? -4.278 -14.789 11.831 1.00 42.09 209 ARG A C 1
ATOM 1698 O O . ARG A 1 209 ? -3.861 -15.620 12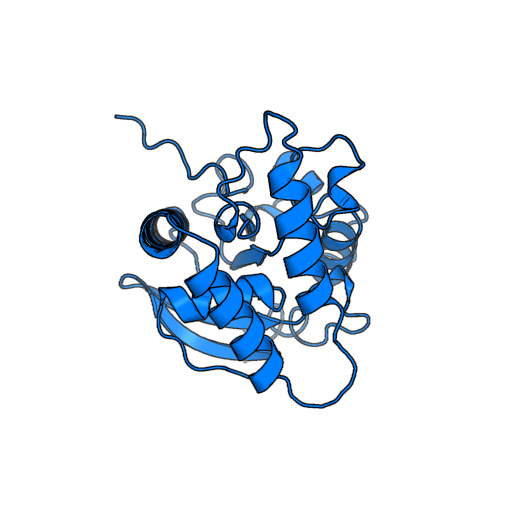.629 1.00 42.09 209 ARG A O 1
ATOM 1705 N N . GLN A 1 210 ? -3.935 -13.503 11.910 1.00 41.69 210 GLN A N 1
ATOM 1706 C CA . GLN A 1 210 ? -3.019 -13.013 12.956 1.00 41.69 210 GLN A CA 1
ATOM 1707 C C . GLN A 1 210 ? -3.574 -11.927 13.874 1.00 41.69 210 GLN A C 1
ATOM 1709 O O . GLN A 1 210 ? -2.960 -11.647 14.900 1.00 41.69 210 GLN A O 1
ATOM 1714 N N . SER A 1 211 ? -4.793 -11.442 13.637 1.00 36.69 211 SER A N 1
ATOM 1715 C CA . SER A 1 211 ? -5.562 -10.745 14.676 1.00 36.69 211 SER A CA 1
ATOM 1716 C C . SER A 1 211 ? -6.104 -11.694 15.764 1.00 36.69 211 SER A C 1
ATOM 1718 O O . SER A 1 211 ? -6.685 -11.223 16.737 1.00 36.69 211 SER A O 1
ATOM 1720 N N . GLN A 1 212 ? -5.882 -13.016 15.650 1.00 36.81 212 GLN A N 1
ATOM 1721 C CA . GLN A 1 212 ? -6.352 -14.029 16.611 1.00 36.81 212 GLN A CA 1
ATOM 1722 C C . GLN A 1 212 ? -5.284 -15.019 17.123 1.00 36.81 212 GLN A C 1
ATOM 1724 O O . GLN A 1 212 ? -5.645 -16.044 17.689 1.00 36.81 212 GLN A O 1
ATOM 1729 N N . SER A 1 213 ? -3.978 -14.751 16.990 1.00 32.12 213 SER A N 1
ATOM 1730 C CA . SER A 1 213 ? -2.950 -15.661 17.547 1.00 32.12 213 SER A CA 1
ATOM 1731 C C . SER A 1 213 ? -1.922 -15.006 18.478 1.00 32.12 213 SER A C 1
ATOM 1733 O O . SER A 1 213 ? -0.831 -15.541 18.643 1.00 32.12 213 SER A O 1
ATOM 1735 N N . ILE A 1 214 ? -2.265 -13.876 19.112 1.00 33.47 214 ILE A N 1
ATOM 1736 C CA . ILE A 1 214 ? -1.536 -13.339 20.289 1.00 33.47 214 ILE A CA 1
ATOM 1737 C C . ILE A 1 214 ? -2.363 -13.505 21.591 1.00 33.47 214 ILE A C 1
ATOM 1739 O O . ILE A 1 214 ? -2.010 -13.004 22.6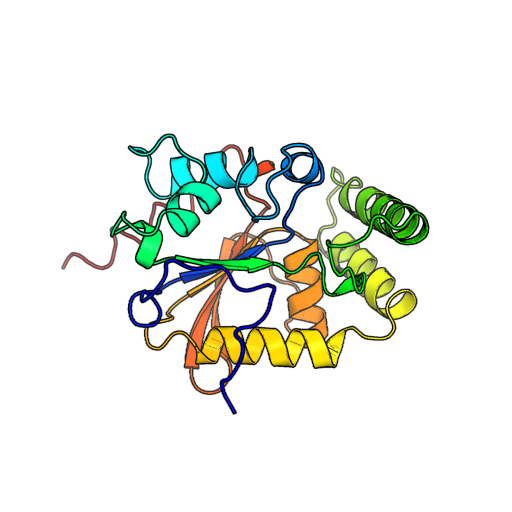49 1.00 33.47 214 ILE A O 1
ATOM 1743 N N . LEU A 1 215 ? -3.451 -14.275 21.555 1.00 29.91 215 LEU A N 1
ATOM 1744 C CA . LEU A 1 2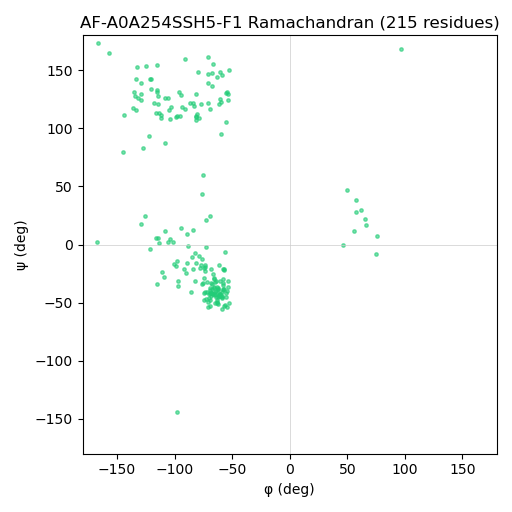15 ? -4.217 -14.719 22.728 1.00 29.91 215 LEU A CA 1
ATOM 1745 C C . LEU A 1 215 ? -4.674 -16.151 22.391 1.00 29.91 215 LEU A C 1
ATOM 1747 O O . LEU A 1 215 ? -5.442 -16.293 21.449 1.00 29.91 215 LEU A O 1
ATOM 1751 N N . LEU A 1 216 ? -4.256 -17.278 22.973 1.00 25.06 216 LEU A N 1
ATOM 1752 C CA . LEU A 1 216 ? -3.689 -17.709 24.263 1.00 25.06 216 LEU A CA 1
ATOM 1753 C C . LEU A 1 216 ? -3.136 -19.152 24.054 1.00 25.06 216 LEU A C 1
ATOM 1755 O O . LEU A 1 216 ? -3.494 -19.762 23.038 1.00 25.06 216 LEU A O 1
ATOM 1759 N N . PRO A 1 217 ? -2.429 -19.792 25.009 1.00 32.53 217 PRO A N 1
ATOM 1760 C CA . PRO A 1 217 ? -1.834 -19.283 26.247 1.00 32.53 217 PRO A CA 1
ATOM 1761 C C . PRO A 1 217 ? -0.329 -18.996 26.134 1.00 32.53 217 PRO A C 1
ATOM 1763 O O . PRO A 1 217 ? 0.375 -19.715 25.390 1.00 32.53 217 PRO A O 1
#